Protein 5AZG (pdb70)

Structure (mmCIF, N/CA/C/O backbone):
data_5AZG
#
_entry.id   5AZG
#
_cell.length_a   63.684
_cell.length_b   80.116
_cell.length_c   111.500
_cell.angle_alpha   90.00
_cell.angle_beta   90.00
_cell.angle_gamma   90.00
#
_symmetry.space_group_name_H-M   'C 2 2 21'
#
loop_
_entity.id
_entity.type
_entity.pdbx_description
1 polymer 'Protein lgg-1'
2 polymer 'Serine/threonine-protein kinase unc-51'
3 non-polymer 'CADMIUM ION'
4 water water
#
loop_
_atom_site.group_PDB
_atom_site.id
_atom_site.type_symbol
_atom_site.label_atom_id
_atom_site.label_alt_id
_atom_site.label_comp_id
_atom_site.label_asym_id
_atom_site.label_entity_id
_atom_site.label_seq_id
_atom_site.pdbx_PDB_ins_code
_atom_site.Cartn_x
_atom_site.Cartn_y
_atom_site.Cartn_z
_atom_site.occupancy
_atom_site.B_iso_or_equiv
_atom_site.auth_seq_id
_atom_site.auth_comp_id
_atom_site.auth_asym_id
_atom_site.auth_atom_id
_atom_site.pdbx_PDB_model_num
ATOM 1 N N . GLY A 1 1 ? 12.944 5.114 4.499 1.00 30.60 -2 GLY A N 1
ATOM 2 C CA . GLY A 1 1 ? 12.078 6.223 4.947 1.00 30.50 -2 GLY A CA 1
ATOM 3 C C . GLY A 1 1 ? 11.047 6.702 3.943 1.00 31.10 -2 GLY A C 1
ATOM 4 O O . GLY A 1 1 ? 11.145 6.412 2.753 1.00 30.27 -2 GLY A O 1
ATOM 5 N N . PRO A 1 2 ? 10.040 7.440 4.429 1.00 32.11 -1 PRO A N 1
ATOM 6 C CA . PRO A 1 2 ? 9.009 7.962 3.552 1.00 32.39 -1 PRO A CA 1
ATOM 7 C C . PRO A 1 2 ? 9.532 9.092 2.673 1.00 32.76 -1 PRO A C 1
ATOM 8 O O . PRO A 1 2 ? 10.447 9.816 3.068 1.00 32.97 -1 PRO A O 1
ATOM 12 N N . HIS A 1 3 ? 8.951 9.238 1.489 1.00 33.80 0 HIS A N 1
ATOM 13 C CA . HIS A 1 3 ? 9.279 10.350 0.604 1.00 34.16 0 HIS A CA 1
ATOM 14 C C . HIS A 1 3 ? 8.490 11.568 1.059 1.00 35.27 0 HIS A C 1
ATOM 15 O O . HIS A 1 3 ? 7.251 11.545 1.078 1.00 36.00 0 HIS A O 1
ATOM 22 N N . MET A 1 4 ? 9.233 12.589 1.483 1.00 35.52 1 MET A N 1
ATOM 23 C CA . MET A 1 4 ? 8.674 13.721 2.215 1.00 36.89 1 MET A CA 1
ATOM 24 C C . MET A 1 4 ? 8.452 14.920 1.316 1.00 39.46 1 MET A C 1
ATOM 25 O O . MET A 1 4 ? 9.275 15.226 0.465 1.00 41.56 1 MET A O 1
ATOM 30 N N . LYS A 1 5 ? 7.336 15.595 1.534 1.00 40.93 2 LYS A N 1
ATOM 31 C CA . LYS A 1 5 ? 7.124 16.935 1.023 1.00 43.83 2 LYS A CA 1
ATOM 32 C C . LYS A 1 5 ? 7.288 17.800 2.242 1.00 41.75 2 LYS A C 1
ATOM 33 O O . LYS A 1 5 ? 6.401 17.846 3.092 1.00 44.19 2 LYS A O 1
ATOM 39 N N . TRP A 1 6 ? 8.449 18.426 2.366 1.00 39.60 3 TRP A N 1
ATOM 40 C CA . TRP A 1 6 ? 8.725 19.303 3.496 1.00 36.14 3 TRP A CA 1
ATOM 41 C C . TRP A 1 6 ? 8.102 20.666 3.239 1.00 36.95 3 TRP A C 1
ATOM 42 O O . TRP A 1 6 ? 8.604 21.440 2.428 1.00 35.67 3 TRP A O 1
ATOM 53 N N . ALA A 1 7 ? 6.990 20.952 3.916 1.00 36.51 4 ALA A N 1
ATOM 54 C CA . ALA A 1 7 ? 6.320 22.255 3.797 1.00 36.76 4 ALA A CA 1
ATOM 55 C C . ALA A 1 7 ? 7.240 23.440 4.074 1.00 36.30 4 ALA A C 1
ATOM 56 O O . ALA A 1 7 ? 7.108 24.486 3.450 1.00 36.79 4 ALA A O 1
ATOM 58 N N . TYR A 1 8 ? 8.167 23.275 5.022 1.00 34.78 5 TYR A N 1
ATOM 59 C CA . TYR A 1 8 ? 9.151 24.312 5.317 1.00 34.56 5 TYR A CA 1
ATOM 60 C C . TYR A 1 8 ? 10.037 24.665 4.114 1.00 34.24 5 TYR A C 1
ATOM 61 O O . TYR A 1 8 ? 10.339 25.836 3.895 1.00 34.50 5 TYR A O 1
ATOM 70 N N . LYS A 1 9 ? 10.433 23.647 3.352 1.00 33.05 6 LYS A N 1
ATOM 71 C CA . LYS A 1 9 ? 11.236 23.833 2.134 1.00 34.22 6 LYS A CA 1
ATOM 72 C C . LYS A 1 9 ? 10.415 24.275 0.911 1.00 35.30 6 LYS A C 1
ATOM 73 O O . LYS A 1 9 ? 10.952 24.918 0.012 1.00 35.49 6 LYS A O 1
ATOM 79 N N . GLU A 1 10 ? 9.132 23.918 0.874 1.00 36.18 7 GLU A N 1
ATOM 80 C CA . GLU A 1 10 ? 8.233 24.365 -0.206 1.00 38.64 7 GLU A CA 1
ATOM 81 C C . GLU A 1 10 ? 7.952 25.864 -0.084 1.00 40.06 7 GLU A C 1
ATOM 82 O O . GLU A 1 10 ? 7.901 26.596 -1.091 1.00 40.28 7 GLU A O 1
ATOM 88 N N . GLU A 1 11 ? 7.788 26.321 1.159 1.00 39.95 8 GLU A N 1
ATOM 89 C CA . GLU A 1 11 ? 7.452 27.725 1.445 1.00 42.27 8 GLU A CA 1
ATOM 90 C C . GLU A 1 11 ? 8.661 28.652 1.336 1.00 40.82 8 GLU A C 1
ATOM 91 O O . GLU A 1 11 ? 8.531 29.785 0.886 1.00 41.99 8 GLU A O 1
ATOM 97 N N . ASN A 1 12 ? 9.827 28.161 1.748 1.00 38.27 9 ASN A N 1
ATOM 98 C CA . ASN A 1 12 ? 11.030 28.975 1.903 1.00 37.73 9 ASN A CA 1
ATOM 99 C C . ASN A 1 12 ? 12.195 28.400 1.122 1.00 36.50 9 ASN A C 1
ATOM 100 O O . ASN A 1 12 ? 12.562 27.242 1.333 1.00 34.27 9 ASN A O 1
ATOM 105 N N . ASN A 1 13 ? 12.801 29.205 0.250 1.00 37.13 10 ASN A N 1
ATOM 106 C CA . ASN A 1 13 ? 13.950 28.712 -0.509 1.00 37.21 10 ASN A CA 1
ATOM 107 C C . ASN A 1 13 ? 15.207 28.534 0.372 1.00 35.26 10 ASN A C 1
ATOM 108 O O . ASN A 1 13 ? 15.217 28.902 1.563 1.00 34.77 10 ASN A O 1
ATOM 113 N N . PHE A 1 14 ? 16.259 27.958 -0.199 1.00 35.55 11 PHE A N 1
ATOM 114 C CA . PHE A 1 14 ? 17.477 27.680 0.563 1.00 35.42 11 PHE A CA 1
ATOM 115 C C . PHE A 1 14 ? 18.083 28.928 1.221 1.00 36.72 11 PHE A C 1
ATOM 116 O O . PHE A 1 14 ? 18.467 28.888 2.407 1.00 34.68 11 PHE A O 1
ATOM 124 N N . GLU A 1 15 ? 18.163 30.021 0.462 1.00 39.59 12 GLU A N 1
ATOM 125 C CA . GLU A 1 15 ? 18.749 31.270 0.988 1.00 42.53 12 GLU A CA 1
ATOM 126 C C . GLU A 1 15 ? 18.004 31.755 2.232 1.00 41.78 12 GLU A C 1
ATOM 127 O O . GLU A 1 15 ? 18.626 32.142 3.231 1.00 40.59 12 GLU A O 1
ATOM 133 N N . LYS A 1 16 ? 16.676 31.726 2.169 1.00 41.29 13 LYS A N 1
ATOM 134 C CA . LYS A 1 16 ? 15.856 32.121 3.307 1.00 41.12 13 LYS A CA 1
ATOM 135 C C . LYS A 1 16 ? 16.019 31.163 4.497 1.00 37.71 13 LYS A C 1
ATOM 136 O O . LYS A 1 16 ? 16.134 31.620 5.636 1.00 36.89 13 LYS A O 1
ATOM 142 N N . ARG A 1 17 ? 16.052 29.855 4.242 1.00 34.76 14 ARG A N 1
ATOM 143 C CA . ARG A 1 17 ? 16.214 28.871 5.311 1.00 33.39 14 ARG A CA 1
ATOM 144 C C . ARG A 1 17 ? 17.586 28.961 5.970 1.00 33.35 14 ARG A C 1
ATOM 145 O O . ARG A 1 17 ? 17.701 28.943 7.212 1.00 33.17 14 ARG A O 1
ATOM 153 N N . ARG A 1 18 ? 18.619 29.114 5.148 1.00 34.58 15 ARG A N 1
ATOM 154 C CA . ARG A 1 18 ? 19.981 29.279 5.649 1.00 36.01 15 ARG A CA 1
ATOM 155 C C . ARG A 1 18 ? 20.110 30.515 6.540 1.00 36.40 15 ARG A C 1
ATOM 156 O O . ARG A 1 18 ? 20.756 30.447 7.576 1.00 35.80 15 ARG A O 1
ATOM 164 N N . ALA A 1 19 ? 19.506 31.633 6.147 1.00 37.20 16 ALA A N 1
ATOM 165 C CA . ALA A 1 19 ? 19.542 32.847 6.987 1.00 38.90 16 ALA A CA 1
ATOM 166 C C . ALA A 1 19 ? 18.932 32.595 8.376 1.00 38.07 16 ALA A C 1
ATOM 167 O O . ALA A 1 19 ? 19.490 33.025 9.405 1.00 36.38 16 ALA A O 1
ATOM 169 N N . GLU A 1 20 ? 17.804 31.887 8.393 1.00 37.30 17 GLU A N 1
ATOM 170 C CA . GLU A 1 20 ? 17.099 31.563 9.631 1.00 38.19 17 GLU A CA 1
ATOM 171 C C . GLU A 1 20 ? 17.927 30.598 10.483 1.00 36.04 17 GLU A C 1
ATOM 172 O O . GLU A 1 20 ? 18.055 30.798 11.703 1.00 34.98 17 GLU A O 1
ATOM 178 N N . GLY A 1 21 ? 18.496 29.578 9.845 1.00 34.71 18 GLY A N 1
ATOM 179 C CA . GLY A 1 21 ? 19.366 28.618 10.523 1.00 34.60 18 GLY A CA 1
ATOM 180 C C . GLY A 1 21 ? 20.593 29.268 11.142 1.00 36.55 18 GLY A C 1
ATOM 181 O O . GLY A 1 21 ? 20.943 28.978 12.298 1.00 35.36 18 GLY A O 1
ATOM 182 N N . ASP A 1 22 ? 21.247 30.126 10.357 1.00 38.11 19 ASP A N 1
ATOM 183 C CA . ASP A 1 22 ? 22.373 30.941 10.823 1.00 41.19 19 ASP A CA 1
ATOM 184 C C . ASP A 1 22 ? 21.999 31.697 12.088 1.00 40.91 19 ASP A C 1
ATOM 185 O O . ASP A 1 22 ? 22.665 31.552 13.126 1.00 40.77 19 ASP A O 1
ATOM 190 N N . LYS A 1 23 ? 20.923 32.480 12.000 1.00 40.15 20 LYS A N 1
ATOM 191 C CA . LYS A 1 23 ? 20.443 33.261 13.146 1.00 41.38 20 LYS A CA 1
ATOM 192 C C . LYS A 1 23 ? 20.167 32.412 14.383 1.00 38.76 20 LYS A C 1
ATOM 193 O O . LYS A 1 23 ? 20.617 32.747 15.469 1.00 37.66 20 LYS A O 1
ATOM 199 N N . ILE A 1 24 ? 19.425 31.323 14.221 1.00 36.96 21 ILE A N 1
ATOM 200 C CA . ILE A 1 24 ? 18.991 30.548 15.390 1.00 36.74 21 ILE A CA 1
ATOM 201 C C . ILE A 1 24 ? 20.167 29.771 16.014 1.00 35.67 21 ILE A C 1
ATOM 202 O O . ILE A 1 24 ? 20.213 29.587 17.234 1.00 36.01 21 ILE A O 1
ATOM 207 N N . ARG A 1 25 ? 21.117 29.331 15.185 1.00 35.05 22 ARG A N 1
ATOM 208 C CA . ARG A 1 25 ? 22.319 28.639 15.683 1.00 34.90 22 ARG A CA 1
ATOM 209 C C . ARG A 1 25 ? 23.238 29.575 16.472 1.00 38.05 22 ARG A C 1
ATOM 210 O O . ARG A 1 25 ? 23.856 29.158 17.465 1.00 39.17 22 ARG A O 1
ATOM 218 N N . ARG A 1 26 ? 23.319 30.842 16.060 1.00 40.82 23 ARG A N 1
ATOM 219 C CA . ARG A 1 26 ? 24.053 31.829 16.849 1.00 43.22 23 ARG A CA 1
ATOM 220 C C . ARG A 1 26 ? 23.315 32.246 18.128 1.00 43.18 23 ARG A C 1
ATOM 221 O O . ARG A 1 26 ? 23.957 32.468 19.157 1.00 42.50 23 ARG A O 1
ATOM 229 N N . LYS A 1 27 ? 21.990 32.361 18.070 1.00 41.82 24 LYS A N 1
ATOM 230 C CA . LYS A 1 27 ? 21.212 32.759 19.248 1.00 43.13 24 LYS A CA 1
ATOM 231 C C . LYS A 1 27 ? 21.135 31.669 20.321 1.00 41.00 24 LYS A C 1
ATOM 232 O O . LYS A 1 27 ? 21.162 31.985 21.510 1.00 41.15 24 LYS A O 1
ATOM 238 N N . TYR A 1 28 ? 21.042 30.406 19.911 1.00 37.81 25 TYR A N 1
ATOM 239 C CA . TYR A 1 28 ? 20.837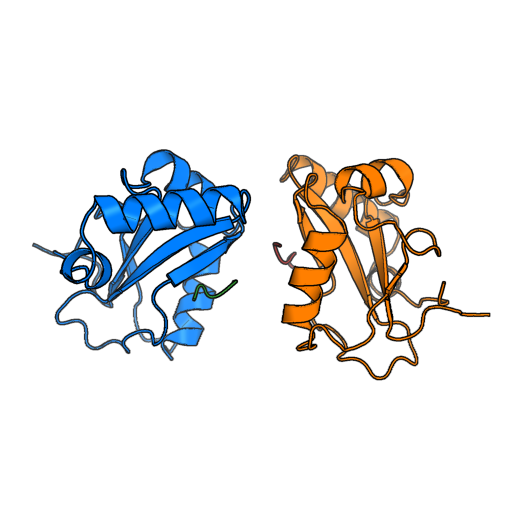 29.270 20.844 1.00 37.44 25 TYR A CA 1
ATOM 240 C C . TYR A 1 28 ? 21.799 28.130 20.543 1.00 35.75 25 TYR A C 1
ATOM 241 O O . TYR A 1 28 ? 21.382 27.061 20.069 1.00 34.03 25 TYR A O 1
ATOM 250 N N . PRO A 1 29 ? 23.101 28.347 20.813 1.00 35.67 26 PRO A N 1
ATOM 251 C CA . PRO A 1 29 ? 24.111 27.412 20.312 1.00 35.55 26 PRO A CA 1
ATOM 252 C C . PRO A 1 29 ? 24.060 25.996 20.884 1.00 34.88 26 PRO A C 1
ATOM 253 O O . PRO A 1 29 ? 24.502 25.066 20.206 1.00 34.38 26 PRO A O 1
ATOM 257 N N . ASP A 1 30 ? 23.516 25.809 22.095 1.00 34.31 27 ASP A N 1
ATOM 258 C CA . ASP A 1 30 ? 23.402 24.452 22.657 1.00 34.00 27 ASP A CA 1
ATOM 259 C C . ASP A 1 30 ? 22.057 23.758 22.432 1.00 33.52 27 ASP A C 1
ATOM 260 O O . ASP A 1 30 ? 21.825 22.651 22.943 1.00 34.94 27 ASP A O 1
ATOM 265 N N . ARG A 1 31 ? 21.200 24.361 21.612 1.00 32.32 28 ARG A N 1
ATOM 266 C CA . ARG A 1 31 ? 19.960 23.748 21.234 1.00 31.39 28 ARG A CA 1
ATOM 267 C C . ARG A 1 31 ? 20.011 23.368 19.755 1.00 30.43 28 ARG A C 1
ATOM 268 O O . ARG A 1 31 ? 20.632 24.050 18.954 1.00 30.54 28 ARG A O 1
ATOM 276 N N . ILE A 1 32 ? 19.391 22.251 19.435 1.00 29.11 29 ILE A N 1
ATOM 277 C CA . ILE A 1 32 ? 19.360 21.759 18.078 1.00 28.52 29 ILE A CA 1
ATOM 278 C C . ILE A 1 32 ? 18.069 22.275 17.437 1.00 28.11 29 ILE A C 1
ATOM 279 O O . ILE A 1 32 ? 16.999 22.044 17.973 1.00 27.95 29 ILE A O 1
ATOM 284 N N . PRO A 1 33 ? 18.169 22.967 16.293 1.00 28.74 30 PRO A N 1
ATOM 285 C CA . PRO A 1 33 ? 16.960 23.395 15.592 1.00 29.27 30 PRO A CA 1
ATOM 286 C C . PRO A 1 33 ? 16.443 22.273 14.708 1.00 28.26 30 PRO A C 1
ATOM 287 O O . PRO A 1 33 ? 17.166 21.785 13.865 1.00 28.13 30 PRO A O 1
ATOM 291 N N . VAL A 1 34 ? 15.225 21.832 14.952 1.00 28.60 31 VAL A N 1
ATOM 292 C CA . VAL A 1 34 ? 14.689 20.653 14.284 1.00 29.16 31 VAL A CA 1
ATOM 293 C C . VAL A 1 34 ? 13.385 21.029 13.604 1.00 29.55 31 VAL A C 1
ATOM 294 O O . VAL A 1 34 ? 12.564 21.757 14.176 1.00 29.79 31 VAL A O 1
ATOM 298 N N . ILE A 1 35 ? 13.220 20.547 12.375 1.00 28.68 32 ILE A N 1
ATOM 299 C CA . ILE A 1 35 ? 11.967 20.686 11.628 1.00 29.19 32 ILE A CA 1
ATOM 300 C C . ILE A 1 35 ? 11.358 19.299 11.647 1.00 28.82 32 ILE A C 1
ATOM 301 O O . ILE A 1 35 ? 11.994 18.352 11.191 1.00 28.48 32 ILE A O 1
ATOM 306 N N . VAL A 1 36 ? 10.162 19.181 12.209 1.00 29.38 33 VAL A N 1
ATOM 307 C CA . VAL A 1 36 ? 9.464 17.911 12.341 1.00 29.88 33 VAL A CA 1
ATOM 308 C C . VAL A 1 36 ? 8.215 17.947 11.464 1.00 31.26 33 VAL A C 1
ATOM 309 O O . VAL A 1 36 ? 7.422 18.893 11.551 1.00 32.98 33 VAL A O 1
ATOM 313 N N . GLU A 1 37 ? 8.041 16.940 10.602 1.00 30.76 34 GLU A N 1
ATOM 314 C CA . GLU A 1 37 ? 6.859 16.867 9.736 1.00 31.12 34 GLU A CA 1
ATOM 315 C C . GLU A 1 37 ? 6.384 15.432 9.583 1.00 30.18 34 GLU A C 1
ATOM 316 O O . GLU A 1 37 ? 7.184 14.483 9.673 1.00 28.52 34 GLU A O 1
ATOM 322 N N . LYS A 1 38 ? 5.087 15.290 9.350 1.00 30.90 35 LYS A N 1
ATOM 323 C CA . LYS A 1 38 ? 4.446 13.985 9.223 1.00 31.78 35 LYS A CA 1
ATOM 324 C C . LYS A 1 38 ? 4.607 13.454 7.803 1.00 32.30 35 LYS A C 1
ATOM 325 O O . LYS A 1 38 ? 4.489 14.209 6.831 1.00 32.61 35 LYS A O 1
ATOM 331 N N . ALA A 1 39 ? 4.843 12.155 7.695 1.00 32.85 36 ALA A N 1
ATOM 332 C CA . ALA A 1 39 ? 4.852 11.475 6.405 1.00 34.91 36 ALA A CA 1
ATOM 333 C C . ALA A 1 39 ? 3.498 11.644 5.678 1.00 37.76 36 ALA A C 1
ATOM 334 O O . ALA A 1 39 ? 2.437 11.567 6.303 1.00 37.41 36 ALA A O 1
ATOM 336 N N . PRO A 1 40 ? 3.530 11.929 4.359 1.00 40.04 37 PRO A N 1
ATOM 337 C CA . PRO A 1 40 ? 2.283 11.948 3.595 1.00 43.51 37 PRO A CA 1
ATOM 338 C C . PRO A 1 40 ? 1.557 10.598 3.706 1.00 44.75 37 PRO A C 1
ATOM 339 O O . PRO A 1 40 ? 2.209 9.554 3.808 1.00 47.21 37 PRO A O 1
ATOM 343 N N . LYS A 1 41 ? 0.235 10.659 3.767 1.00 46.59 38 LYS A N 1
ATOM 344 C CA . LYS A 1 41 ? -0.666 9.500 3.900 1.00 47.88 38 LYS A CA 1
ATOM 345 C C . LYS A 1 41 ? -0.761 8.915 5.314 1.00 46.01 38 LYS A C 1
ATOM 346 O O . LYS A 1 41 ? -1.666 8.124 5.562 1.00 45.56 38 LYS A O 1
ATOM 352 N N . SER A 1 42 ? 0.136 9.285 6.236 1.00 42.20 39 SER A N 1
ATOM 353 C CA . SER A 1 42 ? -0.015 8.836 7.618 1.00 41.62 39 SER A CA 1
ATOM 354 C C . SER A 1 42 ? -1.253 9.506 8.229 1.00 43.00 39 SER A C 1
ATOM 355 O O . SER A 1 42 ? -1.446 10.714 8.080 1.00 42.17 39 SER A O 1
ATOM 358 N N . LYS A 1 43 ? -2.070 8.710 8.913 1.00 44.39 40 LYS A N 1
ATOM 359 C CA . LYS A 1 43 ? -3.294 9.205 9.553 1.00 47.20 40 LYS A CA 1
ATOM 360 C C . LYS A 1 43 ? -3.072 9.651 10.997 1.00 45.89 40 LYS A C 1
ATOM 361 O O . LYS A 1 43 ? -4.028 9.913 11.713 1.00 46.97 40 LYS A O 1
ATOM 367 N N . LEU A 1 44 ? -1.815 9.759 11.419 1.00 43.90 41 LEU A N 1
ATOM 368 C CA . LEU A 1 44 ? -1.488 10.374 12.704 1.00 43.49 41 LEU A CA 1
ATOM 369 C C . LEU A 1 44 ? -1.827 11.864 12.698 1.00 43.71 41 LEU A C 1
ATOM 370 O O . LEU A 1 44 ? -1.886 12.480 11.638 1.00 43.19 41 LEU A O 1
ATOM 375 N N . HIS A 1 45 ? -2.065 12.416 13.889 1.00 45.28 42 HIS A N 1
ATOM 376 C CA . HIS A 1 45 ? -2.262 13.865 14.071 1.00 47.02 42 HIS A CA 1
ATOM 377 C C . HIS A 1 45 ? -1.083 14.613 13.459 1.00 45.04 42 HIS A C 1
ATOM 378 O O . HIS A 1 45 ? 0.072 14.209 13.615 1.00 42.00 42 HIS A O 1
ATOM 385 N N . ASP A 1 46 ? -1.397 15.688 12.746 1.00 46.08 43 ASP A N 1
ATOM 386 C CA . ASP A 1 46 ? -0.396 16.622 12.252 1.00 46.11 43 ASP A CA 1
ATOM 387 C C . ASP A 1 46 ? 0.021 17.481 13.444 1.00 45.56 43 ASP A C 1
ATOM 388 O O . ASP A 1 46 ? -0.833 18.049 14.113 1.00 47.12 43 ASP A O 1
ATOM 393 N N . LEU A 1 47 ? 1.318 17.569 13.722 1.00 43.67 44 LEU A N 1
ATOM 394 C CA . LEU A 1 47 ? 1.809 18.460 14.776 1.00 44.49 44 LEU A CA 1
ATOM 395 C C . LEU A 1 47 ? 1.395 19.897 14.485 1.00 45.36 44 LEU A C 1
ATOM 396 O O . LEU A 1 47 ? 1.495 20.358 13.343 1.00 44.97 44 LEU A O 1
ATOM 401 N N . ASP A 1 48 ? 0.948 20.603 15.517 1.00 45.93 45 ASP A N 1
ATOM 402 C CA . ASP A 1 48 ? 0.602 22.007 15.363 1.00 47.20 45 ASP A CA 1
ATOM 403 C C . ASP A 1 48 ? 1.836 22.880 15.086 1.00 46.31 45 ASP A C 1
ATOM 404 O O . ASP A 1 48 ? 1.768 23.811 14.293 1.00 47.18 45 ASP A O 1
ATOM 409 N N . LYS A 1 49 ? 2.948 22.568 15.751 1.00 45.40 46 LYS A N 1
ATOM 410 C CA . LYS A 1 49 ? 4.216 23.273 15.566 1.00 45.86 46 LYS A CA 1
ATOM 411 C C . LYS A 1 49 ? 5.261 22.339 14.957 1.00 42.82 46 LYS A C 1
ATOM 412 O O . LYS A 1 49 ? 5.415 21.212 15.415 1.00 43.01 46 LYS A O 1
ATOM 418 N N . LYS A 1 50 ? 5.964 22.810 13.931 1.00 42.83 47 LYS A N 1
ATOM 419 C CA . LYS A 1 50 ? 7.016 22.018 13.267 1.00 42.13 47 LYS A CA 1
ATOM 420 C C . LYS A 1 50 ? 8.448 22.402 13.643 1.00 38.63 47 LYS A C 1
ATOM 421 O O . LYS A 1 50 ? 9.376 21.645 13.348 1.00 35.26 47 LYS A O 1
ATOM 427 N N . LYS A 1 51 ? 8.628 23.562 14.277 1.00 37.71 48 LYS A N 1
ATOM 428 C CA . LYS A 1 51 ? 9.965 24.114 14.546 1.00 36.09 48 LYS A CA 1
ATOM 429 C C . LYS A 1 51 ? 10.244 23.944 16.035 1.00 34.35 48 LYS A C 1
ATOM 430 O O . LYS A 1 51 ? 9.510 24.491 16.850 1.00 33.90 48 LYS A O 1
ATOM 436 N N . TYR A 1 52 ? 11.308 23.225 16.387 1.00 31.95 49 TYR A N 1
ATOM 437 C CA . TYR A 1 52 ? 11.660 22.996 17.806 1.00 31.48 49 TYR A CA 1
ATOM 438 C C . TYR A 1 52 ? 13.131 23.278 18.068 1.00 30.49 49 TYR A C 1
ATOM 439 O O . TYR A 1 52 ? 13.985 23.105 17.180 1.00 30.00 49 TYR A O 1
ATOM 448 N N . LEU A 1 53 ? 13.425 23.718 19.290 1.00 29.62 50 LEU A N 1
ATOM 449 C CA . LEU A 1 53 ? 14.798 23.901 19.731 1.00 29.63 50 LEU A CA 1
ATOM 450 C C . LEU A 1 53 ? 15.003 22.932 20.869 1.00 28.93 50 LEU A C 1
ATOM 451 O O . LEU A 1 53 ? 14.428 23.108 21.935 1.00 29.21 50 LEU A O 1
ATOM 456 N N . VAL A 1 54 ? 15.822 21.917 20.639 1.00 28.09 51 VAL A N 1
ATOM 457 C CA . VAL A 1 54 ? 15.878 20.757 21.533 1.00 29.44 51 VAL A CA 1
ATOM 458 C C . VAL A 1 54 ? 17.257 20.697 22.205 1.00 28.66 51 VAL A C 1
ATOM 459 O O . VAL A 1 54 ? 18.253 20.919 21.524 1.00 28.51 51 VAL A O 1
ATOM 463 N N . PRO A 1 55 ? 17.327 20.392 23.517 1.00 28.84 52 PRO A N 1
ATOM 464 C CA . PRO A 1 55 ? 18.661 20.277 24.134 1.00 29.45 52 PRO A CA 1
ATOM 465 C C . PRO A 1 55 ? 19.542 19.244 23.423 1.00 28.59 52 PRO A C 1
ATOM 466 O O . PRO A 1 55 ? 19.041 18.181 23.015 1.00 28.30 52 PRO A O 1
ATOM 470 N N . SER A 1 56 ? 20.831 19.556 23.253 1.00 28.64 53 SER A N 1
ATOM 471 C CA . SER A 1 56 ? 21.735 18.714 22.448 1.00 28.49 53 SER A CA 1
ATOM 472 C C . SER A 1 56 ? 21.889 17.270 22.975 1.00 29.17 53 SER A C 1
ATOM 473 O O . SER A 1 56 ? 22.132 16.353 22.188 1.00 29.16 53 SER A O 1
ATOM 476 N N . ASP A 1 57 ? 21.748 17.070 24.284 1.00 30.15 54 ASP A N 1
ATOM 477 C CA . ASP A 1 57 ? 21.947 15.752 24.897 1.00 31.27 54 ASP A CA 1
ATOM 478 C C . ASP A 1 57 ? 20.666 14.952 25.158 1.00 30.89 54 ASP A C 1
ATOM 479 O O . ASP A 1 57 ? 20.714 13.852 25.723 1.00 30.73 54 ASP A O 1
ATOM 484 N N . LEU A 1 58 ? 19.534 15.498 24.749 1.00 31.09 55 LEU A N 1
ATOM 485 C CA . LEU A 1 58 ? 18.271 14.764 24.772 1.00 31.18 55 LEU A CA 1
ATOM 486 C C . LEU A 1 58 ? 18.394 13.599 23.787 1.00 31.12 55 LEU A C 1
ATOM 487 O O . LEU A 1 58 ? 18.877 13.792 22.672 1.00 30.68 55 LEU A O 1
ATOM 492 N N . THR A 1 59 ? 17.986 12.409 24.203 1.00 32.07 56 THR A N 1
ATOM 493 C CA . THR A 1 59 ? 18.087 11.236 23.332 1.00 32.25 56 THR A CA 1
ATOM 494 C C . THR A 1 59 ? 16.898 11.192 22.396 1.00 32.07 56 THR A C 1
ATOM 495 O O . THR A 1 59 ? 15.855 11.804 22.648 1.00 29.79 56 THR A O 1
ATOM 499 N N . VAL A 1 60 ? 17.062 10.427 21.322 1.00 31.27 57 VAL A N 1
ATOM 500 C CA . VAL A 1 60 ? 15.952 10.101 20.422 1.00 31.66 57 VAL A CA 1
ATOM 501 C C . VAL A 1 60 ? 14.776 9.513 21.186 1.00 32.08 57 VAL A C 1
ATOM 502 O O . VAL A 1 60 ? 13.619 9.916 20.977 1.00 33.29 57 VAL A O 1
ATOM 506 N N . GLY A 1 61 ? 15.078 8.560 22.064 1.00 33.32 58 GLY A N 1
ATOM 507 C CA . GLY A 1 61 ? 14.073 7.921 22.911 1.00 34.60 58 GLY A CA 1
ATOM 508 C C . GLY A 1 61 ? 13.267 8.936 23.708 1.00 35.38 58 GLY A C 1
ATOM 509 O O . GLY A 1 61 ? 12.046 8.833 23.791 1.00 35.77 58 GLY A O 1
ATOM 510 N N . GLN A 1 62 ? 13.949 9.923 24.286 1.00 34.47 59 GLN A N 1
ATOM 511 C CA . GLN A 1 62 ? 13.273 10.953 25.090 1.00 35.40 59 GLN A CA 1
ATOM 512 C C . GLN A 1 62 ? 12.445 11.891 24.209 1.00 34.56 59 GLN A C 1
ATOM 513 O O . GLN A 1 62 ? 11.350 12.314 24.586 1.00 34.68 59 GLN A O 1
ATOM 519 N N . PHE A 1 63 ? 12.980 12.204 23.038 1.00 33.28 60 PHE A N 1
ATOM 520 C CA . PHE A 1 63 ? 12.256 12.963 22.020 1.00 33.75 60 PHE A CA 1
ATOM 521 C C . PHE A 1 63 ? 10.983 12.246 21.547 1.00 35.00 60 PHE A C 1
ATOM 522 O O . PHE A 1 63 ? 9.932 12.895 21.420 1.00 34.09 60 PHE A O 1
ATOM 530 N N . TYR A 1 64 ? 11.062 10.926 21.318 1.00 36.30 61 TYR A N 1
ATOM 531 C CA . TYR A 1 64 ? 9.864 10.087 21.019 1.00 38.27 61 TYR A CA 1
ATOM 532 C C . TYR A 1 64 ? 8.780 10.339 22.043 1.00 39.90 61 TYR A C 1
ATOM 533 O O . TYR A 1 64 ? 7.611 10.523 21.689 1.00 40.48 61 TYR A O 1
ATOM 542 N N . PHE A 1 65 ? 9.161 10.328 23.316 1.00 40.70 62 PHE A N 1
ATOM 543 C CA . PHE A 1 65 ? 8.180 10.471 24.392 1.00 43.50 62 PHE A CA 1
ATOM 544 C C . PHE A 1 65 ? 7.530 11.856 24.411 1.00 42.74 62 PHE A C 1
ATOM 545 O O . PHE A 1 65 ? 6.340 11.967 24.687 1.00 43.33 62 PHE A O 1
ATOM 553 N N . LEU A 1 66 ? 8.292 12.900 24.092 1.00 40.59 63 LEU A N 1
ATOM 554 C CA . LEU A 1 66 ? 7.738 14.262 24.049 1.00 40.80 63 LEU A CA 1
ATOM 555 C C . LEU A 1 66 ? 6.795 14.455 22.853 1.00 40.71 63 LEU A C 1
ATOM 556 O O . LEU A 1 66 ? 5.703 15.008 23.008 1.00 40.98 63 LEU A O 1
ATOM 561 N N . ILE A 1 67 ? 7.202 13.970 21.679 1.00 38.64 64 ILE A N 1
ATOM 562 C CA . ILE A 1 67 ? 6.374 14.068 20.469 1.00 39.51 64 ILE A CA 1
ATOM 563 C C . ILE A 1 67 ? 5.099 13.223 20.590 1.00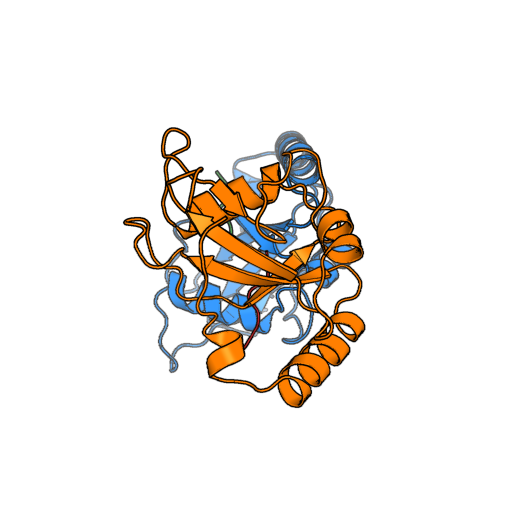 41.14 64 ILE A C 1
ATOM 564 O O . ILE A 1 67 ? 4.018 13.663 20.180 1.00 40.21 64 ILE A O 1
ATOM 569 N N . ARG A 1 68 ? 5.226 12.030 21.169 1.00 42.15 65 ARG A N 1
ATOM 570 C CA . ARG A 1 68 ? 4.077 11.161 21.422 1.00 46.49 65 ARG A CA 1
ATOM 571 C C . ARG A 1 68 ? 2.955 11.900 22.171 1.00 48.60 65 ARG A C 1
ATOM 572 O O . ARG A 1 68 ? 1.794 11.804 21.784 1.00 48.92 65 ARG A O 1
ATOM 580 N N . LYS A 1 69 ? 3.318 12.643 23.220 1.00 49.80 66 LYS A N 1
ATOM 581 C CA . LYS A 1 69 ? 2.363 13.496 23.960 1.00 52.59 66 LYS A CA 1
ATOM 582 C C . LYS A 1 69 ? 1.694 14.561 23.083 1.00 51.51 66 LYS A C 1
ATOM 583 O O . LYS A 1 69 ? 0.494 14.786 23.193 1.00 52.23 66 LYS A O 1
ATOM 589 N N . ARG A 1 70 ? 2.484 15.220 22.240 1.00 48.53 67 ARG A N 1
ATOM 590 C CA . ARG A 1 70 ? 1.992 16.295 21.370 1.00 49.18 67 ARG A CA 1
ATOM 591 C C . ARG A 1 70 ? 1.090 15.844 20.227 1.00 49.27 67 ARG A C 1
ATOM 592 O O . ARG A 1 70 ? 0.245 16.624 19.785 1.00 51.11 67 ARG A O 1
ATOM 600 N N . ILE A 1 71 ? 1.252 14.612 19.748 1.00 47.99 68 ILE A N 1
ATOM 601 C CA . ILE A 1 71 ? 0.358 14.093 18.702 1.00 49.75 68 ILE A CA 1
ATOM 602 C C . ILE A 1 71 ? -0.754 13.180 19.236 1.00 52.53 68 ILE A C 1
ATOM 603 O O . ILE A 1 71 ? -1.429 12.502 18.454 1.00 52.07 68 ILE A O 1
ATOM 608 N N . GLN A 1 72 ? -0.938 13.172 20.559 1.00 55.36 69 GLN A N 1
ATOM 609 C CA . GLN A 1 72 ? -2.089 12.548 21.206 1.00 59.61 69 GLN A CA 1
ATOM 610 C C . GLN A 1 72 ? -2.158 11.035 20.969 1.00 60.35 69 GLN A C 1
ATOM 611 O O . GLN A 1 72 ? -3.233 10.490 20.733 1.00 61.17 69 GLN A O 1
ATOM 617 N N . LEU A 1 73 ? -1.013 10.356 21.040 1.00 60.27 70 LEU A N 1
ATOM 618 C CA . LEU A 1 73 ? -0.966 8.914 20.769 1.00 61.91 70 LEU A CA 1
ATOM 619 C C . LEU A 1 73 ? -1.097 8.057 22.017 1.00 65.01 70 LEU A C 1
ATOM 620 O O . LEU A 1 73 ? -0.624 8.429 23.086 1.00 66.87 70 LEU A O 1
ATOM 625 N N . ARG A 1 74 ? -1.714 6.890 21.845 1.00 68.90 71 ARG A N 1
ATOM 626 C CA . ARG A 1 74 ? -1.800 5.874 22.894 1.00 72.47 71 ARG A CA 1
ATOM 627 C C . ARG A 1 74 ? -0.514 5.038 22.928 1.00 72.78 71 ARG A C 1
ATOM 628 O O . ARG A 1 74 ? 0.357 5.199 22.065 1.00 71.30 71 ARG A O 1
ATOM 636 N N . PRO A 1 75 ? -0.373 4.160 23.942 1.00 75.19 72 PRO A N 1
ATOM 637 C CA . PRO A 1 75 ? 0.639 3.089 23.889 1.00 74.75 72 PRO A CA 1
ATOM 638 C C . PRO A 1 75 ? 0.426 2.089 22.739 1.00 74.23 72 PRO A C 1
ATOM 639 O O . PRO A 1 75 ? 1.398 1.518 22.235 1.00 74.63 72 PRO A O 1
ATOM 643 N N . GLU A 1 76 ? -0.831 1.896 22.336 1.00 73.86 73 GLU A N 1
ATOM 644 C CA . GLU A 1 76 ? -1.190 0.963 21.263 1.00 73.01 73 GLU A CA 1
ATOM 645 C C . GLU A 1 76 ? -0.773 1.440 19.860 1.00 68.57 73 GLU A C 1
ATOM 646 O O . GLU A 1 76 ? -0.416 0.618 19.014 1.00 67.41 73 GLU A O 1
ATOM 652 N N . ASP A 1 77 ? -0.820 2.752 19.617 1.00 65.30 74 ASP A N 1
ATOM 653 C CA . ASP A 1 77 ? -0.449 3.328 18.312 1.00 60.36 74 ASP A CA 1
ATOM 654 C C . ASP A 1 77 ? 1.065 3.411 18.115 1.00 54.88 74 ASP A C 1
ATOM 655 O O . ASP A 1 77 ? 1.802 3.754 19.042 1.00 53.56 74 ASP A O 1
ATOM 660 N N . ALA A 1 78 ? 1.507 3.142 16.885 1.00 49.58 75 ALA A N 1
ATOM 661 C CA . ALA A 1 78 ? 2.924 3.095 16.541 1.00 44.74 75 ALA A CA 1
ATOM 662 C C . ALA A 1 78 ? 3.420 4.471 16.129 1.00 40.52 75 ALA A C 1
ATOM 663 O O . ALA A 1 78 ? 2.693 5.224 15.488 1.00 39.28 75 ALA A O 1
ATOM 665 N N . LEU A 1 79 ? 4.661 4.782 16.488 1.00 37.47 76 LEU A N 1
ATOM 666 C CA . LEU A 1 79 ? 5.318 6.010 16.057 1.00 35.02 76 LEU A CA 1
ATOM 667 C C . LEU A 1 79 ? 6.775 5.707 15.723 1.00 33.20 76 LEU A C 1
ATOM 668 O O . LEU A 1 79 ? 7.476 5.077 16.524 1.00 33.68 76 LEU A O 1
ATOM 673 N N . PHE A 1 80 ? 7.205 6.145 14.541 1.00 30.42 77 PHE A N 1
ATOM 674 C CA . PHE A 1 80 ? 8.565 5.959 14.072 1.00 28.78 77 PHE A CA 1
ATOM 675 C C . PHE A 1 80 ? 9.119 7.284 13.562 1.00 27.70 77 PHE A C 1
ATOM 676 O O . PHE A 1 80 ? 8.390 8.036 12.882 1.00 27.66 77 PHE A O 1
ATOM 684 N N . PHE A 1 81 ? 10.395 7.548 13.855 1.00 27.27 78 PHE A N 1
ATOM 685 C CA . PHE A 1 81 ? 11.112 8.714 13.319 1.00 27.07 78 PHE A CA 1
ATOM 686 C C . PHE A 1 81 ? 12.075 8.318 12.201 1.00 27.14 78 PHE A C 1
ATOM 687 O O . PHE A 1 81 ? 12.654 7.240 12.228 1.00 27.29 78 PHE A O 1
ATOM 695 N N . PHE A 1 82 ? 12.263 9.217 11.238 1.00 26.28 79 PHE A N 1
ATOM 696 C CA . PHE A 1 82 ? 13.256 9.048 10.203 1.00 26.41 79 PHE A CA 1
ATOM 697 C C . PHE A 1 82 ? 14.134 10.274 10.106 1.00 26.20 79 PHE A C 1
ATOM 698 O O . PHE A 1 82 ? 13.623 11.391 9.958 1.00 26.71 79 PHE A O 1
ATOM 706 N N . VAL A 1 83 ? 15.444 10.049 10.212 1.00 26.09 80 VAL A N 1
ATOM 707 C CA . VAL A 1 83 ? 16.481 11.074 10.069 1.00 27.30 80 VAL A CA 1
ATOM 708 C C . VAL A 1 83 ? 17.428 10.602 8.982 1.00 27.42 80 VAL A C 1
ATOM 709 O O . VAL A 1 83 ? 17.871 9.456 9.038 1.00 27.80 80 VAL A O 1
ATOM 713 N N . ASN A 1 84 ? 17.745 11.457 8.009 1.00 28.39 81 ASN A N 1
ATOM 714 C CA . ASN A 1 84 ? 18.490 11.025 6.795 1.00 29.67 81 ASN A CA 1
ATOM 715 C C . ASN A 1 84 ? 17.833 9.773 6.168 1.00 29.52 81 ASN A C 1
ATOM 716 O O . ASN A 1 84 ? 18.519 8.870 5.668 1.00 30.06 81 ASN A O 1
ATOM 721 N N . ASN A 1 85 ? 16.498 9.752 6.205 1.00 28.48 82 ASN A N 1
ATOM 722 C CA . ASN A 1 85 ? 15.665 8.680 5.632 1.00 29.28 82 ASN A CA 1
ATOM 723 C C . ASN A 1 85 ? 15.827 7.292 6.261 1.00 28.33 82 ASN A C 1
ATOM 724 O O . ASN A 1 85 ? 15.436 6.280 5.666 1.00 29.45 82 ASN A O 1
ATOM 729 N N . VAL A 1 86 ? 16.360 7.239 7.481 1.00 27.70 83 VAL A N 1
ATOM 730 C CA . VAL A 1 86 ? 16.531 5.980 8.213 1.00 27.49 83 VAL A CA 1
ATOM 731 C C . VAL A 1 86 ? 16.082 6.157 9.659 1.00 26.86 83 VAL A C 1
ATOM 732 O O . VAL A 1 86 ? 15.996 7.273 10.154 1.00 25.64 83 VAL A O 1
ATOM 736 N N . ILE A 1 87 ? 15.789 5.047 10.328 1.00 27.90 84 ILE A N 1
ATOM 737 C CA . ILE A 1 87 ? 15.329 5.093 11.703 1.00 27.37 84 ILE A CA 1
ATOM 738 C C . ILE A 1 87 ? 16.551 5.241 12.626 1.00 28.21 84 ILE A C 1
ATOM 739 O O . ILE A 1 87 ? 17.436 4.408 12.591 1.00 29.35 84 ILE A O 1
ATOM 744 N N . PRO A 1 88 ? 16.602 6.312 13.443 1.00 28.74 85 PRO A N 1
ATOM 745 C CA . PRO A 1 88 ? 17.714 6.485 14.381 1.00 29.48 85 PRO A CA 1
ATOM 746 C C . PRO A 1 88 ? 17.653 5.541 15.574 1.00 31.80 85 PRO A C 1
ATOM 747 O O . PRO A 1 88 ? 16.587 5.061 15.941 1.00 32.19 85 PRO A O 1
ATOM 751 N N . GLN A 1 89 ? 18.806 5.306 16.183 1.00 34.18 86 GLN A N 1
ATOM 752 C CA . GLN A 1 89 ? 18.924 4.441 17.359 1.00 37.09 86 GLN A CA 1
ATOM 753 C C . GLN A 1 89 ? 18.408 5.227 18.589 1.00 36.62 86 GLN A C 1
ATOM 754 O O . GLN A 1 89 ? 18.641 6.419 18.691 1.00 35.27 86 GLN A O 1
ATOM 760 N N . THR A 1 90 ? 17.706 4.574 19.511 1.00 37.55 87 THR A N 1
ATOM 761 C CA . THR A 1 90 ? 17.028 5.298 20.614 1.00 38.70 87 THR A CA 1
ATOM 762 C C . THR A 1 90 ? 17.977 6.045 21.564 1.00 37.77 87 THR A C 1
ATOM 763 O O . THR A 1 90 ? 17.591 7.053 22.151 1.00 34.99 87 THR A O 1
ATOM 767 N N . MET A 1 91 ? 19.199 5.549 21.712 1.00 37.84 88 MET A N 1
ATOM 768 C CA . MET A 1 91 ? 20.169 6.167 22.618 1.00 40.31 88 MET A CA 1
ATOM 769 C C . MET A 1 91 ? 20.944 7.303 22.004 1.00 36.75 88 MET A C 1
ATOM 770 O O . MET A 1 91 ? 21.599 8.024 22.740 1.00 35.80 88 MET A O 1
ATOM 775 N N . THR A 1 92 ? 20.857 7.483 20.685 1.00 34.23 89 THR A N 1
ATOM 776 C CA . THR A 1 92 ? 21.561 8.554 20.000 1.00 33.22 89 THR A CA 1
ATOM 777 C C . THR A 1 92 ? 21.009 9.900 20.464 1.00 32.00 89 THR A C 1
ATOM 778 O O . THR A 1 92 ? 19.803 10.051 20.622 1.00 32.29 89 THR A O 1
ATOM 782 N N . THR A 1 93 ? 21.891 10.869 20.687 1.00 32.12 90 THR A N 1
ATOM 783 C CA . THR A 1 93 ? 21.451 12.210 21.087 1.00 31.55 90 THR A CA 1
ATOM 784 C C . THR A 1 93 ? 21.088 13.065 19.883 1.00 30.43 90 THR A C 1
ATOM 785 O O . THR A 1 93 ? 21.581 12.850 18.779 1.00 28.83 90 THR A O 1
ATOM 789 N N . MET A 1 94 ? 20.265 14.080 20.130 1.00 29.96 91 MET A N 1
ATOM 790 C CA . MET A 1 94 ? 19.881 15.029 19.120 1.00 30.66 91 MET A CA 1
ATOM 791 C C . MET A 1 94 ? 21.102 15.775 18.592 1.00 29.44 91 MET A C 1
ATOM 792 O O . MET A 1 94 ? 21.148 16.115 17.403 1.00 27.87 91 MET A O 1
ATOM 797 N N . GLY A 1 95 ? 22.066 16.041 19.475 1.00 28.10 92 GLY A N 1
ATOM 798 C CA . GLY A 1 95 ? 23.352 16.645 19.095 1.00 29.41 92 GLY A CA 1
ATOM 799 C C . GLY A 1 95 ? 24.159 15.801 18.117 1.00 28.77 92 GLY A C 1
ATOM 800 O O . GLY A 1 95 ? 24.731 16.321 17.149 1.00 28.36 92 GLY A O 1
ATOM 801 N N . GLN A 1 96 ? 24.206 14.501 18.375 1.00 29.57 93 GLN A N 1
ATOM 802 C CA . GLN A 1 96 ? 24.917 13.557 17.509 1.00 30.64 93 GLN A CA 1
ATOM 803 C C . GLN A 1 96 ? 24.241 13.481 16.143 1.00 29.11 93 GLN A C 1
ATOM 804 O O . GLN A 1 96 ? 24.926 13.476 15.103 1.00 28.54 93 GLN A O 1
ATOM 810 N N . LEU A 1 97 ? 22.910 13.414 16.139 1.00 27.37 94 LEU A N 1
ATOM 811 C CA . LEU A 1 97 ? 22.159 13.414 14.869 1.00 27.16 94 LEU A CA 1
ATOM 812 C C . LEU A 1 97 ? 22.376 14.703 14.089 1.00 27.29 94 LEU A C 1
ATOM 813 O O . LEU A 1 97 ? 22.551 14.680 12.883 1.00 27.96 94 LEU A O 1
ATOM 818 N N . TYR A 1 98 ? 22.377 15.829 14.790 1.00 26.61 95 TYR A N 1
ATOM 819 C CA . TYR A 1 98 ? 22.653 17.117 14.160 1.00 26.76 95 TYR A CA 1
ATOM 820 C C . TYR A 1 98 ? 24.060 17.179 13.531 1.00 27.58 95 TYR A C 1
ATOM 821 O O . TYR A 1 98 ? 24.225 17.588 12.389 1.00 27.17 95 TYR A O 1
ATOM 830 N N . GLN A 1 99 ? 25.060 16.764 14.292 1.00 27.66 96 GLN A N 1
ATOM 831 C CA . GLN A 1 99 ? 26.453 16.729 13.838 1.00 30.28 96 GLN A CA 1
ATOM 832 C C . GLN A 1 99 ? 26.578 15.929 12.544 1.00 30.24 96 GLN A C 1
ATOM 833 O O . GLN A 1 99 ? 27.261 16.344 11.602 1.00 30.20 96 GLN A O 1
ATOM 839 N N . ASP A 1 100 ? 25.903 14.786 12.496 1.00 29.40 97 ASP A N 1
ATOM 840 C CA . ASP A 1 100 ? 26.045 13.894 11.363 1.00 29.09 97 ASP A CA 1
ATOM 841 C C . ASP A 1 100 ? 25.117 14.198 10.203 1.00 28.35 97 ASP A C 1
ATOM 842 O O . ASP A 1 100 ? 25.433 13.826 9.059 1.00 29.08 97 ASP A O 1
ATOM 847 N N . HIS A 1 101 ? 23.962 14.809 10.475 1.00 26.92 98 HIS A N 1
ATOM 848 C CA . HIS A 1 101 ? 22.885 14.845 9.495 1.00 27.43 98 HIS A CA 1
ATOM 849 C C . HIS A 1 101 ? 22.189 16.170 9.274 1.00 27.00 98 HIS A C 1
ATOM 850 O O . HIS A 1 101 ? 21.214 16.198 8.535 1.00 27.68 98 HIS A O 1
ATOM 857 N N . HIS A 1 102 ? 22.699 17.268 9.846 1.00 26.75 99 HIS A N 1
ATOM 858 C CA . HIS A 1 102 ? 22.139 18.569 9.552 1.00 27.31 99 HIS A CA 1
ATOM 859 C C . HIS A 1 102 ? 22.276 18.842 8.059 1.00 28.92 99 HIS A C 1
ATOM 860 O O . HIS A 1 102 ? 23.264 18.461 7.427 1.00 27.38 99 HIS A O 1
ATOM 867 N N . GLU A 1 103 ? 21.274 19.516 7.530 1.00 30.04 100 GLU A N 1
ATOM 868 C CA . GLU A 1 103 ? 21.307 20.007 6.158 1.00 33.75 100 GLU A CA 1
ATOM 869 C C . GLU A 1 103 ? 22.154 21.253 6.025 1.00 33.99 100 GLU A C 1
ATOM 870 O O . GLU A 1 103 ? 22.538 21.858 7.024 1.00 32.89 100 GLU A O 1
ATOM 876 N N . GLU A 1 104 ? 22.418 21.661 4.780 1.00 34.61 101 GLU A N 1
ATOM 877 C CA . GLU A 1 104 ? 23.181 22.871 4.515 1.00 36.19 101 GLU A CA 1
ATOM 878 C C . GLU A 1 104 ? 22.499 24.158 5.002 1.00 34.68 101 GLU A C 1
ATOM 879 O O . GLU A 1 104 ? 23.163 25.170 5.147 1.00 35.30 101 GLU A O 1
ATOM 885 N N . ASP A 1 105 ? 21.187 24.126 5.253 1.00 32.55 102 ASP A N 1
ATOM 886 C CA . ASP A 1 105 ? 20.511 25.285 5.867 1.00 32.52 102 ASP A CA 1
ATOM 887 C C . ASP A 1 105 ? 20.701 25.362 7.393 1.00 31.95 102 ASP A C 1
ATOM 888 O O . ASP A 1 105 ? 20.162 26.265 8.019 1.00 32.39 102 ASP A O 1
ATOM 893 N N . LEU A 1 106 ? 21.460 24.415 7.961 1.00 31.24 103 LEU A N 1
ATOM 894 C CA . LEU A 1 106 ? 21.717 24.292 9.403 1.00 30.86 103 LEU A CA 1
ATOM 895 C C . LEU A 1 106 ? 20.546 23.774 10.258 1.00 29.91 103 LEU A C 1
ATOM 896 O O . LEU A 1 106 ? 20.617 23.848 11.492 1.00 29.72 103 LEU A O 1
ATOM 901 N N . PHE A 1 107 ? 19.519 23.193 9.628 1.00 29.19 104 PHE A N 1
ATOM 902 C CA . PHE A 1 107 ? 18.453 22.494 10.352 1.00 28.31 104 PHE A CA 1
ATOM 903 C C . PHE A 1 107 ? 18.654 20.982 10.305 1.00 27.34 104 PHE A C 1
ATOM 904 O O . PHE A 1 107 ? 19.254 20.455 9.359 1.00 27.59 104 PHE A O 1
ATOM 912 N N . LEU A 1 108 ? 18.139 20.315 11.333 1.00 26.66 105 LEU A N 1
ATOM 913 C CA . LEU A 1 108 ? 17.923 18.862 11.327 1.00 26.45 105 LEU A CA 1
ATOM 914 C C . LEU A 1 108 ? 16.462 18.584 11.025 1.00 26.21 105 LEU A C 1
ATOM 915 O O . LEU A 1 108 ? 15.556 19.063 11.738 1.00 27.74 105 LEU A O 1
ATOM 920 N N . TYR A 1 109 ? 16.222 17.780 9.988 1.00 25.22 106 TYR A N 1
ATOM 921 C CA . TYR A 1 109 ? 14.885 17.430 9.544 1.00 25.81 106 TYR A CA 1
ATOM 922 C C . TYR A 1 109 ? 14.522 16.043 10.055 1.00 26.26 106 TYR A C 1
ATOM 923 O O . TYR A 1 109 ? 15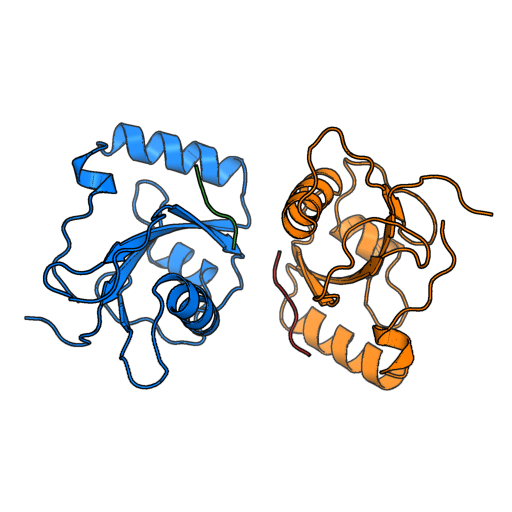.284 15.100 9.871 1.00 26.22 106 TYR A O 1
ATOM 932 N N . ILE A 1 110 ? 13.384 15.936 10.721 1.00 25.69 107 ILE A N 1
ATOM 933 C CA . ILE A 1 110 ? 12.913 14.658 11.266 1.00 26.81 107 ILE A CA 1
ATOM 934 C C . ILE A 1 110 ? 11.499 14.405 10.790 1.00 27.10 107 ILE A C 1
ATOM 935 O O . ILE A 1 110 ? 10.620 15.251 10.981 1.00 27.92 107 ILE A O 1
ATOM 940 N N . ALA A 1 111 ? 11.283 13.250 10.149 1.00 27.34 108 ALA A N 1
ATOM 941 C CA . ALA A 1 111 ? 9.958 12.836 9.685 1.00 28.05 108 ALA A CA 1
ATOM 942 C C . ALA A 1 111 ? 9.413 11.832 10.670 1.00 28.10 108 ALA A C 1
ATOM 943 O O . ALA A 1 111 ? 10.178 11.036 11.209 1.00 27.46 108 ALA A O 1
ATOM 945 N N . TYR A 1 112 ? 8.101 11.847 10.868 1.00 28.00 109 TYR A N 1
ATOM 946 C CA . TYR A 1 112 ? 7.435 10.837 11.706 1.00 28.54 109 TYR A CA 1
ATOM 947 C C . TYR A 1 112 ? 6.270 10.181 10.986 1.00 29.38 109 TYR A C 1
ATOM 948 O O . TYR A 1 112 ? 5.610 10.774 10.126 1.00 29.19 109 TYR A O 1
ATOM 957 N N . SER A 1 113 ? 6.025 8.930 11.346 1.00 29.59 110 SER A N 1
ATOM 958 C CA . SER A 1 113 ? 4.962 8.156 10.739 1.00 30.42 110 SER A CA 1
ATOM 959 C C . SER A 1 113 ? 4.552 7.035 11.663 1.00 31.13 110 SER A C 1
ATOM 960 O O . SER A 1 113 ? 5.267 6.722 12.613 1.00 30.69 110 SER A O 1
ATOM 963 N N . ASP A 1 114 ? 3.401 6.452 11.356 1.00 32.15 111 ASP A N 1
ATOM 964 C CA . ASP A 1 114 ? 2.909 5.234 12.012 1.00 34.73 111 ASP A CA 1
ATOM 965 C C . ASP A 1 114 ? 3.436 3.972 11.327 1.00 34.86 111 ASP A C 1
ATOM 966 O O . ASP A 1 114 ? 3.268 2.874 11.851 1.00 34.88 111 ASP A O 1
ATOM 971 N N . GLU A 1 115 ? 4.072 4.128 10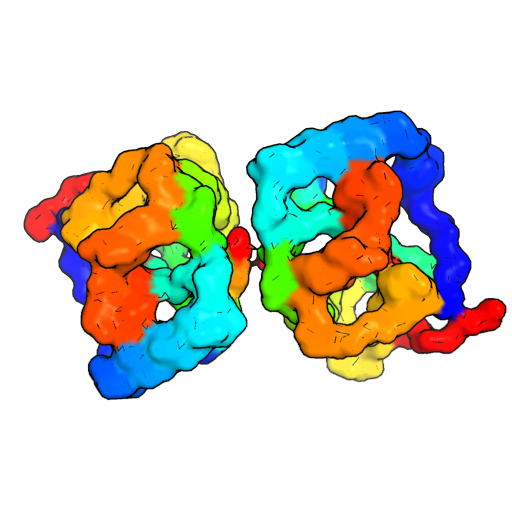.169 1.00 35.58 112 GLU A N 1
ATOM 972 C CA . GLU A 1 115 ? 4.677 3.003 9.443 1.00 37.32 112 GLU A CA 1
ATOM 973 C C . GLU A 1 115 ? 6.198 3.073 9.476 1.00 34.84 112 GLU A C 1
ATOM 974 O O . GLU A 1 115 ? 6.775 4.162 9.498 1.00 32.05 112 GLU A O 1
ATOM 980 N N . SER A 1 116 ? 6.840 1.897 9.483 1.00 34.79 113 SER A N 1
ATOM 981 C CA . SER A 1 116 ? 8.298 1.825 9.637 1.00 33.92 113 SER A CA 1
ATOM 982 C C . SER A 1 116 ? 9.075 1.550 8.349 1.00 34.55 113 SER A C 1
ATOM 983 O O . SER A 1 116 ? 10.303 1.724 8.332 1.00 34.89 113 SER A O 1
ATOM 986 N N . VAL A 1 117 ? 8.377 1.128 7.295 1.00 36.31 114 VAL A N 1
ATOM 987 C CA . VAL A 1 117 ? 8.996 0.627 6.076 1.00 38.25 114 VAL A CA 1
ATOM 988 C C . VAL A 1 117 ? 8.258 1.198 4.867 1.00 39.28 114 VAL A C 1
ATOM 989 O O . VAL A 1 117 ? 7.036 1.080 4.770 1.00 40.26 114 VAL A O 1
ATOM 993 N N . TYR A 1 118 ? 9.022 1.798 3.957 1.00 39.55 115 TYR A N 1
ATOM 994 C CA . TYR A 1 118 ? 8.505 2.469 2.764 1.00 40.21 115 TYR A CA 1
ATOM 995 C C . TYR A 1 118 ? 9.257 2.016 1.508 1.00 41.78 115 TYR A C 1
ATOM 996 O O . TYR A 1 118 ? 10.445 1.656 1.575 1.00 41.57 115 TYR A O 1
ATOM 1005 N N . GLY A 1 119 ? 8.553 2.035 0.379 1.00 42.68 116 GLY A N 1
ATOM 1006 C CA . GLY A 1 119 ? 9.129 1.690 -0.923 1.00 43.71 116 GLY A CA 1
ATOM 1007 C C . GLY A 1 119 ? 10.002 2.825 -1.434 1.00 42.51 116 GLY A C 1
ATOM 1008 O O . GLY A 1 119 ? 10.950 2.634 -2.206 1.00 42.60 116 GLY A O 1
ATOM 1010 N N . GLY B 1 1 ? 19.965 35.716 50.931 1.00 36.23 -2 GLY B N 1
ATOM 1011 C CA . GLY B 1 1 ? 19.093 34.697 50.292 1.00 34.02 -2 GLY B CA 1
ATOM 1012 C C . GLY B 1 1 ? 18.099 34.028 51.224 1.00 33.28 -2 GLY B C 1
ATOM 1013 O O . GLY B 1 1 ? 18.219 34.143 52.441 1.00 30.89 -2 GLY B O 1
ATOM 1014 N N . PRO B 1 2 ? 17.099 33.327 50.651 1.00 32.05 -1 PRO B N 1
ATOM 1015 C CA . PRO B 1 2 ? 16.080 32.649 51.457 1.00 32.83 -1 PRO B CA 1
ATOM 1016 C C . PRO B 1 2 ? 16.618 31.397 52.134 1.00 32.94 -1 PRO B C 1
ATOM 1017 O O . PRO B 1 2 ? 17.546 30.762 51.624 1.00 30.47 -1 PRO B O 1
ATOM 1021 N N . HIS B 1 3 ? 16.030 31.045 53.274 1.00 31.55 0 HIS B N 1
ATOM 1022 C CA . HIS B 1 3 ? 16.402 29.826 53.979 1.00 32.61 0 HIS B CA 1
ATOM 1023 C C . HIS B 1 3 ? 15.658 28.651 53.386 1.00 33.99 0 HIS B C 1
ATOM 1024 O O . HIS B 1 3 ? 14.427 28.616 53.411 1.00 36.52 0 HIS B O 1
ATOM 1031 N N . MET B 1 4 ? 16.413 27.698 52.851 1.00 35.15 1 MET B N 1
ATOM 1032 C CA . MET B 1 4 ? 15.849 26.648 52.006 1.00 36.47 1 MET B CA 1
ATOM 1033 C C . MET B 1 4 ? 15.760 25.294 52.692 1.00 38.61 1 MET B C 1
ATOM 1034 O O . MET B 1 4 ? 16.635 24.917 53.473 1.00 38.53 1 MET B O 1
ATOM 1039 N N . LYS B 1 5 ? 14.682 24.581 52.377 1.00 39.65 2 LYS B N 1
ATOM 1040 C CA . LYS B 1 5 ? 14.549 23.162 52.655 1.00 42.84 2 LYS B CA 1
ATOM 1041 C C . LYS B 1 5 ? 14.643 22.498 51.286 1.00 40.31 2 LYS B C 1
ATOM 1042 O O . LYS B 1 5 ? 13.759 22.679 50.447 1.00 42.98 2 LYS B O 1
ATOM 1048 N N . TRP B 1 6 ? 15.735 21.788 51.034 1.00 37.98 3 TRP B N 1
ATOM 1049 C CA . TRP B 1 6 ? 15.959 21.175 49.721 1.00 34.74 3 TRP B CA 1
ATOM 1050 C C . TRP B 1 6 ? 15.396 19.763 49.713 1.00 34.17 3 TRP B C 1
ATOM 1051 O O . TRP B 1 6 ? 15.934 18.887 50.387 1.00 34.01 3 TRP B O 1
ATOM 1062 N N . ALA B 1 7 ? 14.305 19.557 48.971 1.00 33.70 4 ALA B N 1
ATOM 1063 C CA . ALA B 1 7 ? 13.700 18.228 48.776 1.00 33.80 4 ALA B CA 1
ATOM 1064 C C . ALA B 1 7 ? 14.721 17.156 48.385 1.00 33.10 4 ALA B C 1
ATOM 1065 O O . ALA B 1 7 ? 14.678 16.030 48.894 1.00 33.81 4 ALA B O 1
ATOM 1067 N N . TYR B 1 8 ? 15.641 17.512 47.490 1.00 32.36 5 TYR B N 1
ATOM 1068 C CA . TYR B 1 8 ? 16.708 16.591 47.070 1.00 31.55 5 TYR B CA 1
ATOM 1069 C C . TYR B 1 8 ? 17.562 16.103 48.252 1.00 31.25 5 TYR B C 1
ATOM 1070 O O . TYR B 1 8 ? 17.918 14.921 48.309 1.00 32.18 5 TYR B O 1
ATOM 1079 N N . LYS B 1 9 ? 17.869 17.007 49.184 1.00 30.79 6 LYS B N 1
ATOM 1080 C CA . LYS B 1 9 ? 18.648 16.665 50.382 1.00 30.97 6 LYS B CA 1
ATOM 1081 C C . LYS B 1 9 ? 17.809 15.979 51.459 1.00 31.92 6 LYS B C 1
ATOM 1082 O O . LYS B 1 9 ? 18.334 15.157 52.200 1.00 30.95 6 LYS B O 1
ATOM 1088 N N . GLU B 1 10 ? 16.524 16.322 51.557 1.00 34.12 7 GLU B N 1
ATOM 1089 C CA . GLU B 1 10 ? 15.605 15.608 52.462 1.00 36.59 7 GLU B CA 1
ATOM 1090 C C . GLU B 1 10 ? 15.472 14.123 52.079 1.00 37.17 7 GLU B C 1
ATOM 1091 O O . GLU B 1 10 ? 15.485 13.247 52.948 1.00 37.94 7 GLU B O 1
ATOM 1097 N N . GLU B 1 11 ? 15.364 13.842 50.782 1.00 37.78 8 GLU B N 1
ATOM 1098 C CA . GLU B 1 11 ? 15.171 12.468 50.302 1.00 39.67 8 GLU B CA 1
ATOM 1099 C C . GLU B 1 11 ? 16.462 11.641 50.219 1.00 37.99 8 GLU B C 1
ATOM 1100 O O . GLU B 1 11 ? 16.418 10.427 50.413 1.00 37.45 8 GLU B O 1
ATOM 1106 N N . ASN B 1 12 ? 17.602 12.291 49.964 1.00 34.41 9 ASN B N 1
ATOM 1107 C CA . ASN B 1 12 ? 18.869 11.594 49.720 1.00 33.54 9 ASN B CA 1
ATOM 1108 C C . ASN B 1 12 ? 19.979 12.117 50.632 1.00 33.10 9 ASN B C 1
ATOM 1109 O O . ASN B 1 12 ? 20.242 13.322 50.646 1.00 31.86 9 ASN B O 1
ATOM 1114 N N . ASN B 1 13 ? 20.632 11.223 51.387 1.00 31.53 10 ASN B N 1
ATOM 1115 C CA . ASN B 1 13 ? 21.782 11.619 52.226 1.00 32.10 10 ASN B CA 1
ATOM 1116 C C . ASN B 1 13 ? 23.017 12.007 51.394 1.00 30.27 10 ASN B C 1
ATOM 1117 O O . ASN B 1 13 ? 23.040 11.790 50.181 1.00 30.54 10 ASN B O 1
ATOM 1122 N N . PHE B 1 14 ? 24.026 12.578 52.045 1.00 30.62 11 PHE B N 1
ATOM 1123 C CA . PHE B 1 14 ? 25.221 13.071 51.348 1.00 31.35 11 PHE B CA 1
ATOM 1124 C C . PHE B 1 14 ? 25.888 12.017 50.465 1.00 33.51 11 PHE B C 1
ATOM 1125 O O . PHE B 1 14 ? 26.206 12.290 49.309 1.00 31.69 11 PHE B O 1
ATOM 1133 N N . GLU B 1 15 ? 26.093 10.823 51.010 1.00 35.30 12 GLU B N 1
ATOM 1134 C CA . GLU B 1 15 ? 26.802 9.763 50.278 1.00 38.20 12 GLU B CA 1
ATOM 1135 C C . GLU B 1 15 ? 26.095 9.389 48.979 1.00 37.00 12 GLU B C 1
ATOM 1136 O O . GLU B 1 15 ? 26.736 9.240 47.933 1.00 35.27 12 GLU B O 1
ATOM 1142 N N . LYS B 1 16 ? 24.772 9.265 49.052 1.00 35.37 13 LYS B N 1
ATOM 1143 C CA . LYS B 1 16 ? 23.951 8.987 47.884 1.00 34.97 13 LYS B CA 1
ATOM 1144 C C . LYS B 1 16 ? 23.982 10.135 46.874 1.00 32.88 13 LYS B C 1
ATOM 1145 O O . LYS B 1 16 ? 24.103 9.896 45.674 1.00 32.29 13 LYS B O 1
ATOM 1151 N N . ARG B 1 17 ? 23.876 11.375 47.353 1.00 30.46 14 ARG B N 1
ATOM 1152 C CA . ARG B 1 17 ? 23.919 12.532 46.459 1.00 30.10 14 ARG B CA 1
ATOM 1153 C C . ARG B 1 17 ? 25.281 12.653 45.764 1.00 29.51 14 ARG B C 1
ATOM 1154 O O . ARG B 1 17 ? 25.338 12.827 44.537 1.00 28.80 14 ARG B O 1
ATOM 1162 N N . ARG B 1 18 ? 26.370 12.528 46.522 1.00 28.87 15 ARG B N 1
ATOM 1163 C CA . ARG B 1 18 ? 27.716 12.636 45.924 1.00 30.92 15 ARG B CA 1
ATOM 1164 C C . ARG B 1 18 ? 27.957 11.569 44.854 1.00 30.39 15 ARG B C 1
ATOM 1165 O O . ARG B 1 18 ? 28.543 11.862 43.811 1.00 30.98 15 ARG B O 1
ATOM 1173 N N . ALA B 1 19 ? 27.500 10.344 45.103 1.00 29.38 16 ALA B N 1
ATOM 1174 C CA . ALA B 1 19 ? 27.646 9.272 44.116 1.00 29.18 16 ALA B CA 1
ATOM 1175 C C . ALA B 1 19 ? 26.943 9.639 42.808 1.00 29.91 16 ALA B C 1
ATOM 1176 O O . ALA B 1 19 ? 27.480 9.396 41.713 1.00 29.32 16 ALA B O 1
ATOM 1178 N N . GLU B 1 20 ? 25.758 10.244 42.933 1.00 29.45 17 GLU B N 1
ATOM 1179 C CA . GLU B 1 20 ? 24.974 10.696 41.786 1.00 32.30 17 GLU B CA 1
ATOM 1180 C C . GLU B 1 20 ? 25.676 11.829 41.029 1.00 30.70 17 GLU B C 1
ATOM 1181 O O . GLU B 1 20 ? 25.759 11.790 39.800 1.00 31.23 17 GLU B O 1
ATOM 1187 N N . GLY B 1 21 ? 26.168 12.831 41.759 1.00 29.14 18 GLY B N 1
ATOM 1188 C CA . GLY B 1 21 ? 26.895 13.953 41.153 1.00 29.72 18 GLY B CA 1
ATOM 1189 C C . GLY B 1 21 ? 28.183 13.543 40.457 1.00 29.63 18 GLY B C 1
ATOM 1190 O O . GLY B 1 21 ? 28.512 14.051 39.381 1.00 28.93 18 GLY B O 1
ATOM 1191 N N . ASP B 1 22 ? 28.908 12.618 41.073 1.00 28.94 19 ASP B N 1
ATOM 1192 C CA . ASP B 1 22 ? 30.153 12.096 40.512 1.00 31.44 19 ASP B CA 1
ATOM 1193 C C . ASP B 1 22 ? 29.901 11.416 39.159 1.00 31.38 19 ASP B C 1
ATOM 1194 O O . ASP B 1 22 ? 30.575 11.718 38.164 1.00 29.50 19 ASP B O 1
ATOM 1199 N N . LYS B 1 23 ? 28.910 10.526 39.140 1.00 31.04 20 LYS B N 1
ATOM 1200 C CA . LYS B 1 23 ? 28.498 9.797 37.933 1.00 33.17 20 LYS B CA 1
ATOM 1201 C C . LYS B 1 23 ? 28.051 10.744 36.822 1.00 31.82 20 LYS B C 1
ATOM 1202 O O . LYS B 1 23 ? 28.468 10.617 35.668 1.00 30.83 20 LYS B O 1
ATOM 1208 N N . ILE B 1 24 ? 27.208 11.698 37.187 1.00 31.25 21 ILE B N 1
ATOM 1209 C CA . ILE B 1 24 ? 26.625 12.647 36.231 1.00 33.31 21 ILE B CA 1
ATOM 1210 C C . ILE B 1 24 ? 27.634 13.605 35.606 1.00 31.59 21 ILE B C 1
ATOM 1211 O O . ILE B 1 24 ? 27.506 13.951 34.420 1.00 30.43 21 ILE B O 1
ATOM 1216 N N . ARG B 1 25 ? 28.613 14.041 36.397 1.00 31.23 22 ARG B N 1
ATOM 1217 C CA . ARG B 1 25 ? 29.709 14.868 35.887 1.00 31.74 22 ARG B CA 1
ATOM 1218 C C . ARG B 1 25 ? 30.552 14.103 34.869 1.00 33.29 22 ARG B C 1
ATOM 1219 O O . ARG B 1 25 ? 30.935 14.661 33.843 1.00 35.00 22 ARG B O 1
ATOM 1227 N N . ARG B 1 26 ? 30.832 12.835 35.163 1.00 33.61 23 ARG B N 1
ATOM 1228 C CA . ARG B 1 26 ? 31.536 11.943 34.233 1.00 35.03 23 ARG B CA 1
ATOM 1229 C C . ARG B 1 26 ? 30.747 11.691 32.943 1.00 34.92 23 ARG B C 1
ATOM 1230 O O . ARG B 1 26 ? 31.319 11.686 31.855 1.00 35.26 23 ARG B O 1
ATOM 1238 N N . LYS B 1 27 ? 29.439 11.492 33.070 1.00 34.80 24 LYS B N 1
ATOM 1239 C CA . LYS B 1 27 ? 28.591 11.160 31.924 1.00 35.17 24 LYS B CA 1
ATOM 1240 C C . LYS B 1 27 ? 28.357 12.345 30.982 1.00 33.32 24 LYS B C 1
ATOM 1241 O O . LYS B 1 27 ? 28.272 12.145 29.769 1.00 32.28 24 LYS B O 1
ATOM 1247 N N . TYR B 1 28 ? 28.273 13.564 31.530 1.00 30.71 25 TYR B N 1
ATOM 1248 C CA . TYR B 1 28 ? 28.013 14.787 30.746 1.00 30.53 25 TYR B CA 1
ATOM 1249 C C . TYR B 1 28 ? 28.991 15.899 31.122 1.00 30.85 25 TYR B C 1
ATOM 1250 O O . TYR B 1 28 ? 28.618 16.856 31.817 1.00 28.33 25 TYR B O 1
ATOM 1259 N N . PRO B 1 29 ? 30.257 15.790 30.661 1.00 31.69 26 PRO B N 1
ATOM 1260 C CA . PRO B 1 29 ? 31.269 16.758 31.103 1.00 33.42 26 PRO B CA 1
ATOM 1261 C C . PRO B 1 29 ? 31.080 18.181 30.562 1.00 33.00 26 PRO B C 1
ATOM 1262 O O . PRO B 1 29 ? 31.644 19.116 31.134 1.00 35.38 26 PRO B O 1
ATOM 1266 N N . ASP B 1 30 ? 30.283 18.332 29.501 1.00 32.56 27 ASP B N 1
ATOM 1267 C CA . ASP B 1 30 ? 29.869 19.645 28.976 1.00 33.14 27 ASP B CA 1
ATOM 1268 C C . ASP B 1 30 ? 28.680 20.275 29.723 1.00 31.87 27 ASP B C 1
ATOM 1269 O O . ASP B 1 30 ? 28.223 21.356 29.344 1.00 31.48 27 ASP B O 1
ATOM 1274 N N . ARG B 1 31 ? 28.171 19.608 30.761 1.00 29.44 28 ARG B N 1
ATOM 1275 C CA . ARG B 1 31 ? 27.058 20.143 31.538 1.00 29.24 28 ARG B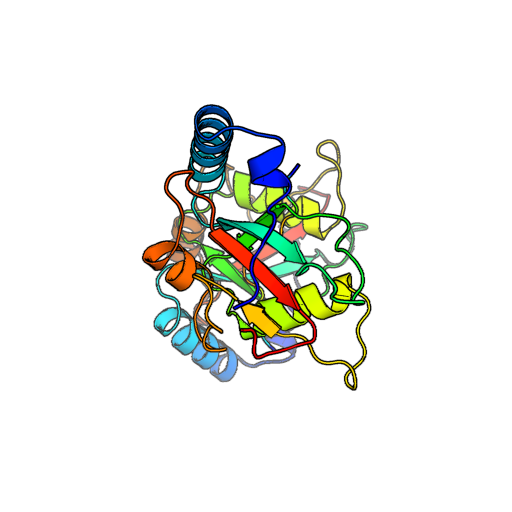 CA 1
ATOM 1276 C C . ARG B 1 31 ? 27.363 20.131 33.025 1.00 29.08 28 ARG B C 1
ATOM 1277 O O . ARG B 1 31 ? 28.284 19.458 33.484 1.00 29.85 28 ARG B O 1
ATOM 1285 N N . ILE B 1 32 ? 26.577 20.887 33.770 1.00 28.04 29 ILE B N 1
ATOM 1286 C CA . ILE B 1 32 ? 26.650 20.826 35.234 1.00 28.94 29 ILE B CA 1
ATOM 1287 C C . ILE B 1 32 ? 25.297 20.425 35.820 1.00 28.02 29 ILE B C 1
ATOM 1288 O O . ILE B 1 32 ? 24.252 20.801 35.282 1.00 29.83 29 ILE B O 1
ATOM 1293 N N . PRO B 1 33 ? 25.316 19.646 36.913 1.00 27.14 30 PRO B N 1
ATOM 1294 C CA . PRO B 1 33 ? 24.098 19.277 37.611 1.00 26.94 30 PRO B CA 1
ATOM 1295 C C . PRO B 1 33 ? 23.669 20.371 38.579 1.00 27.37 30 PRO B C 1
ATOM 1296 O O . PRO B 1 33 ? 24.464 20.800 39.425 1.00 26.40 30 PRO B O 1
ATOM 1300 N N . VAL B 1 34 ? 22.425 20.818 38.429 1.00 27.52 31 VAL B N 1
ATOM 1301 C CA . VAL B 1 34 ? 21.883 21.914 39.213 1.00 27.51 31 VAL B CA 1
ATOM 1302 C C . VAL B 1 34 ? 20.596 21.456 39.882 1.00 27.30 31 VAL B C 1
ATOM 1303 O O . VAL B 1 34 ? 19.732 20.872 39.228 1.00 27.01 31 VAL B O 1
ATOM 1307 N N . ILE B 1 35 ? 20.470 21.733 41.178 1.00 26.72 32 ILE B N 1
ATOM 1308 C CA . ILE B 1 35 ? 19.212 21.578 41.888 1.00 26.18 32 ILE B CA 1
ATOM 1309 C C . ILE B 1 35 ? 18.562 22.958 41.972 1.00 26.89 32 ILE B C 1
ATOM 1310 O O . ILE B 1 35 ? 19.179 23.900 42.483 1.00 26.08 32 ILE B O 1
ATOM 1315 N N . VAL B 1 36 ? 17.332 23.059 41.464 1.00 26.83 33 VAL B N 1
ATOM 1316 C CA . VAL B 1 36 ? 16.578 24.311 41.430 1.00 27.36 33 VAL B CA 1
ATOM 1317 C C . VAL B 1 36 ? 15.302 24.120 42.242 1.00 28.10 33 VAL B C 1
ATOM 1318 O O . VAL B 1 36 ? 14.521 23.206 41.964 1.00 29.05 33 VAL B O 1
ATOM 1322 N N . GLU B 1 37 ? 15.095 24.966 43.252 1.00 28.04 34 GLU B N 1
ATOM 1323 C CA . GLU B 1 37 ? 13.892 24.889 44.082 1.00 29.78 34 GLU B CA 1
ATOM 1324 C C . GLU B 1 37 ? 13.380 26.288 44.437 1.00 29.40 34 GLU B C 1
ATOM 1325 O O . GLU B 1 37 ? 14.155 27.238 44.547 1.00 28.19 34 GLU B O 1
ATOM 1331 N N . LYS B 1 38 ? 12.066 26.401 44.590 1.00 29.08 35 LYS B N 1
ATOM 1332 C CA . LYS B 1 38 ? 11.418 27.667 44.938 1.00 30.13 35 LYS B CA 1
ATOM 1333 C C . LYS B 1 38 ? 11.616 28.009 46.411 1.00 30.48 35 LYS B C 1
ATOM 1334 O O . LYS B 1 38 ? 11.563 27.123 47.271 1.00 30.47 35 LYS B O 1
ATOM 1340 N N . ALA B 1 39 ? 11.819 29.295 46.697 1.00 30.71 36 ALA B N 1
ATOM 1341 C CA . ALA B 1 39 ? 11.798 29.813 48.074 1.00 32.48 36 ALA B CA 1
ATOM 1342 C C . ALA B 1 39 ? 10.454 29.475 48.751 1.00 34.17 36 ALA B C 1
ATOM 1343 O O . ALA B 1 39 ? 9.416 29.664 48.131 1.00 33.78 36 ALA B O 1
ATOM 1345 N N . PRO B 1 40 ? 10.474 28.986 50.018 1.00 38.76 37 PRO B N 1
ATOM 1346 C CA . PRO B 1 40 ? 9.289 28.398 50.685 1.00 41.62 37 PRO B CA 1
ATOM 1347 C C . PRO B 1 40 ? 7.969 29.182 50.622 1.00 44.87 37 PRO B C 1
ATOM 1348 O O . PRO B 1 40 ? 6.923 28.592 50.337 1.00 49.16 37 PRO B O 1
ATOM 1352 N N . LYS B 1 41 ? 8.021 30.485 50.881 1.00 45.38 38 LYS B N 1
ATOM 1353 C CA . LYS B 1 41 ? 6.807 31.311 50.953 1.00 45.53 38 LYS B CA 1
ATOM 1354 C C . LYS B 1 41 ? 6.479 32.062 49.658 1.00 43.30 38 LYS B C 1
ATOM 1355 O O . LYS B 1 41 ? 5.525 32.839 49.634 1.00 42.35 38 LYS B O 1
ATOM 1361 N N . SER B 1 42 ? 7.246 31.836 48.587 1.00 39.64 39 SER B N 1
ATOM 1362 C CA . SER B 1 42 ? 7.025 32.553 47.323 1.00 38.64 39 SER B CA 1
ATOM 1363 C C . SER B 1 42 ? 5.737 32.113 46.625 1.00 39.76 39 SER B C 1
ATOM 1364 O O . SER B 1 42 ? 5.414 30.925 46.568 1.00 40.16 39 SER B O 1
ATOM 1367 N N . LYS B 1 43 ? 5.028 33.099 46.084 1.00 40.82 40 LYS B N 1
ATOM 1368 C CA . LYS B 1 43 ? 3.775 32.888 45.339 1.00 43.15 40 LYS B CA 1
ATOM 1369 C C . LYS B 1 43 ? 3.962 32.440 43.876 1.00 41.97 40 LYS B C 1
ATOM 1370 O O . LYS B 1 43 ? 2.971 32.153 43.188 1.00 42.03 40 LYS B O 1
ATOM 1376 N N . LEU B 1 44 ? 5.210 32.376 43.399 1.00 38.70 41 LEU B N 1
ATOM 1377 C CA . LEU B 1 44 ? 5.507 31.885 42.048 1.00 37.82 41 LEU B CA 1
ATOM 1378 C C . LEU B 1 44 ? 5.138 30.416 41.886 1.00 37.90 41 LEU B C 1
ATOM 1379 O O . LEU B 1 44 ? 5.046 29.683 42.869 1.00 37.03 41 LEU B O 1
ATOM 1384 N N . HIS B 1 45 ? 4.951 29.998 40.634 1.00 39.84 42 HIS B N 1
ATOM 1385 C CA . HIS B 1 45 ? 4.795 28.584 40.291 1.00 41.60 42 HIS B CA 1
ATOM 1386 C C . HIS B 1 45 ? 5.930 27.755 40.889 1.00 40.90 42 HIS B C 1
ATOM 1387 O O . HIS B 1 45 ? 7.107 28.106 40.751 1.00 38.75 42 HIS B O 1
ATOM 1394 N N . ASP B 1 46 ? 5.557 26.667 41.557 1.00 38.26 43 ASP B N 1
ATOM 1395 C CA . ASP B 1 46 ? 6.505 25.728 42.139 1.00 40.07 43 ASP B CA 1
ATOM 1396 C C . ASP B 1 46 ? 6.870 24.704 41.060 1.00 39.74 43 ASP B C 1
ATOM 1397 O O . ASP B 1 46 ? 6.032 23.881 40.686 1.00 37.83 43 ASP B O 1
ATOM 1402 N N . LEU B 1 47 ? 8.103 24.763 40.551 1.00 37.10 44 LEU B N 1
ATOM 1403 C CA . LEU B 1 47 ? 8.556 23.824 39.512 1.00 38.23 44 LEU B CA 1
ATOM 1404 C C . LEU B 1 47 ? 8.520 22.389 40.017 1.00 37.16 44 LEU B C 1
ATOM 1405 O O . LEU B 1 47 ? 9.014 22.088 41.107 1.00 36.79 44 LEU B O 1
ATOM 1410 N N . ASP B 1 48 ? 7.949 21.517 39.199 1.00 37.19 45 ASP B N 1
ATOM 1411 C CA . ASP B 1 48 ? 7.880 20.093 39.489 1.00 38.48 45 ASP B CA 1
ATOM 1412 C C . ASP B 1 48 ? 9.272 19.462 39.428 1.00 37.61 45 ASP B C 1
ATOM 1413 O O . ASP B 1 48 ? 9.709 18.793 40.373 1.00 36.10 45 ASP B O 1
ATOM 1418 N N . LYS B 1 49 ? 9.957 19.686 38.311 1.00 35.68 46 LYS B N 1
ATOM 1419 C CA . LYS B 1 49 ? 11.299 19.147 38.112 1.00 36.47 46 LYS B CA 1
ATOM 1420 C C . LYS B 1 49 ? 12.312 20.018 38.858 1.00 33.82 46 LYS B C 1
ATOM 1421 O O . LYS B 1 49 ? 12.272 21.248 38.775 1.00 32.43 46 LYS B O 1
ATOM 1427 N N . LYS B 1 50 ? 13.194 19.365 39.603 1.00 32.35 47 LYS B N 1
ATOM 1428 C CA . LYS B 1 50 ? 14.200 20.049 40.416 1.00 33.13 47 LYS B CA 1
ATOM 1429 C C . LYS B 1 50 ? 15.652 19.758 40.016 1.00 31.67 47 LYS B C 1
ATOM 1430 O O . LYS B 1 50 ? 16.529 20.550 40.343 1.00 29.60 47 LYS B O 1
ATOM 1436 N N . LYS B 1 51 ? 15.896 18.656 39.296 1.00 29.91 48 LYS B N 1
ATOM 1437 C CA . LYS B 1 51 ? 17.246 18.254 38.889 1.00 30.50 48 LYS B CA 1
ATOM 1438 C C . LYS B 1 51 ? 17.448 18.611 37.421 1.00 28.50 48 LYS B C 1
ATOM 1439 O O . LYS B 1 51 ? 16.748 18.085 36.559 1.00 27.91 48 LYS B O 1
ATOM 1445 N N . TYR B 1 52 ? 18.390 19.508 37.142 1.00 27.04 49 TYR B N 1
ATOM 1446 C CA . TYR B 1 52 ? 18.655 19.963 35.777 1.00 27.05 49 TYR B CA 1
ATOM 1447 C C . TYR B 1 52 ? 20.103 19.700 35.369 1.00 28.18 49 TYR B C 1
ATOM 1448 O O . TYR B 1 52 ? 21.002 19.734 36.206 1.00 27.92 49 TYR B O 1
ATOM 1457 N N . LEU B 1 53 ? 20.309 19.433 34.078 1.00 27.55 50 LEU B N 1
ATOM 1458 C CA . LEU B 1 53 ? 21.641 19.356 33.489 1.00 27.90 50 LEU B CA 1
ATOM 1459 C C . LEU B 1 53 ? 21.784 20.532 32.533 1.00 28.01 50 LEU B C 1
ATOM 1460 O O . LEU B 1 53 ? 21.129 20.587 31.491 1.00 29.57 50 LEU B O 1
ATOM 1465 N N . VAL B 1 54 ? 22.614 21.492 32.924 1.00 28.02 51 VAL B N 1
ATOM 1466 C CA . VAL B 1 54 ? 22.690 22.790 32.278 1.00 28.50 51 VAL B CA 1
ATOM 1467 C C . VAL B 1 54 ? 24.030 22.899 31.545 1.00 28.20 51 VAL B C 1
ATOM 1468 O O . VAL B 1 54 ? 25.059 22.549 32.115 1.00 28.03 51 VAL B O 1
ATOM 1472 N N . PRO B 1 55 ? 24.041 23.410 30.295 1.00 28.42 52 PRO B N 1
ATOM 1473 C CA . PRO B 1 55 ? 25.337 23.655 29.648 1.00 28.94 52 PRO B CA 1
ATOM 1474 C C . PRO B 1 55 ? 26.246 24.586 30.466 1.00 29.35 52 PRO B C 1
ATOM 1475 O O . PRO B 1 55 ? 25.784 25.613 30.967 1.00 28.95 52 PRO B O 1
ATOM 1479 N N . SER B 1 56 ? 27.520 24.221 30.598 1.00 30.67 53 SER B N 1
ATOM 1480 C CA . SER B 1 56 ? 28.475 24.989 31.413 1.00 33.85 53 SER B CA 1
ATOM 1481 C C . SER B 1 56 ? 28.712 26.440 30.959 1.00 32.95 53 SER B C 1
ATOM 1482 O O . SER B 1 56 ? 29.008 27.305 31.784 1.00 36.74 53 SER B O 1
ATOM 1485 N N . ASP B 1 57 ? 28.550 26.716 29.671 1.00 34.61 54 ASP B N 1
ATOM 1486 C CA . ASP B 1 57 ? 28.744 28.083 29.149 1.00 34.98 54 ASP B CA 1
ATOM 1487 C C . ASP B 1 57 ? 27.460 28.917 29.008 1.00 35.01 54 ASP B C 1
ATOM 1488 O O . ASP B 1 57 ? 27.507 30.033 28.486 1.00 36.03 54 ASP B O 1
ATOM 1493 N N . LEU B 1 58 ? 26.332 28.401 29.504 1.00 34.21 55 LEU B N 1
ATOM 1494 C CA . LEU B 1 58 ? 25.091 29.178 29.610 1.00 34.54 55 LEU B CA 1
ATOM 1495 C C . LEU B 1 58 ? 25.259 30.316 30.622 1.00 34.48 55 LEU B C 1
ATOM 1496 O O . LEU B 1 58 ? 25.701 30.086 31.750 1.00 32.89 55 LEU B O 1
ATOM 1501 N N . THR B 1 59 ? 24.917 31.538 30.223 1.00 34.18 56 THR B N 1
ATOM 1502 C CA . THR B 1 59 ? 24.975 32.671 31.143 1.00 34.30 56 THR B CA 1
ATOM 1503 C C . THR B 1 59 ? 23.801 32.611 32.105 1.00 34.02 56 THR B C 1
ATOM 1504 O O . THR B 1 59 ? 22.783 31.958 31.829 1.00 32.22 56 THR B O 1
ATOM 1508 N N . VAL B 1 60 ? 23.945 33.303 33.230 1.00 34.46 57 VAL B N 1
ATOM 1509 C CA . VAL B 1 60 ? 22.845 33.484 34.176 1.00 34.79 57 VAL B CA 1
ATOM 1510 C C . VAL B 1 60 ? 21.633 34.118 33.471 1.00 34.85 57 VAL B C 1
ATOM 1511 O O . VAL B 1 60 ? 20.496 33.714 33.709 1.00 34.31 57 VAL B O 1
ATOM 1515 N N . GLY B 1 61 ? 21.885 35.098 32.600 1.00 34.94 58 GLY B N 1
ATOM 1516 C CA . GLY B 1 61 ? 20.830 35.720 31.797 1.00 34.17 58 GLY B CA 1
ATOM 1517 C C . GLY B 1 61 ? 20.030 34.730 30.962 1.00 33.50 58 GLY B C 1
ATOM 1518 O O . GLY B 1 61 ? 18.798 34.771 30.956 1.00 34.16 58 GLY B O 1
ATOM 1519 N N . GLN B 1 62 ? 20.733 33.835 30.275 1.00 33.27 59 GLN B N 1
ATOM 1520 C CA . GLN B 1 62 ? 20.097 32.798 29.458 1.00 34.41 59 GLN B CA 1
ATOM 1521 C C . GLN B 1 62 ? 19.367 31.752 30.313 1.00 33.59 59 GLN B C 1
ATOM 1522 O O . GLN B 1 62 ? 18.328 31.227 29.908 1.00 31.79 59 GLN B O 1
ATOM 1528 N N . PHE B 1 63 ? 19.914 31.470 31.494 1.00 33.25 60 PHE B N 1
ATOM 1529 C CA . PHE B 1 63 ? 19.273 30.590 32.475 1.00 32.93 60 PHE B CA 1
ATOM 1530 C C . PHE B 1 63 ? 17.967 31.206 33.001 1.00 33.30 60 PHE B C 1
ATOM 1531 O O . PHE B 1 63 ? 16.950 30.513 33.071 1.00 33.23 60 PHE B O 1
ATOM 1539 N N . TYR B 1 64 ? 17.996 32.500 33.347 1.00 33.16 61 TYR 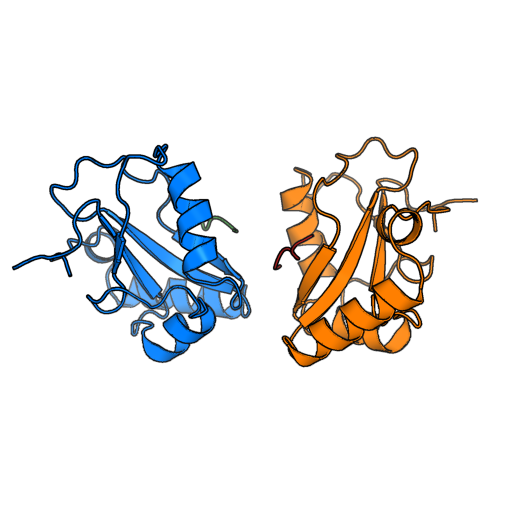B N 1
ATOM 1540 C CA . TYR B 1 64 ? 16.776 33.258 33.697 1.00 34.64 61 TYR B CA 1
ATOM 1541 C C . TYR B 1 64 ? 15.705 33.119 32.605 1.00 33.42 61 TYR B C 1
ATOM 1542 O O . TYR B 1 64 ? 14.544 32.869 32.905 1.00 33.59 61 TYR B O 1
ATOM 1551 N N . PHE B 1 65 ? 16.115 33.287 31.351 1.00 32.93 62 PHE B N 1
ATOM 1552 C CA . PHE B 1 65 ? 15.207 33.188 30.198 1.00 33.49 62 PHE B CA 1
ATOM 1553 C C . PHE B 1 65 ? 14.497 31.829 30.129 1.00 32.99 62 PHE B C 1
ATOM 1554 O O . PHE B 1 65 ? 13.278 31.769 29.956 1.00 31.13 62 PHE B O 1
ATOM 1562 N N . LEU B 1 66 ? 15.255 30.749 30.298 1.00 32.13 63 LEU B N 1
ATOM 1563 C CA . LEU B 1 66 ? 14.697 29.397 30.215 1.00 32.89 63 LEU B CA 1
ATOM 1564 C C . LEU B 1 66 ? 13.798 29.067 31.402 1.00 32.56 63 LEU B C 1
ATOM 1565 O O . LEU B 1 66 ? 12.733 28.478 31.225 1.00 32.65 63 LEU B O 1
ATOM 1570 N N . ILE B 1 67 ? 14.225 29.440 32.605 1.00 32.39 64 ILE B N 1
ATOM 1571 C CA . ILE B 1 67 ? 13.426 29.187 33.810 1.00 33.73 64 ILE B CA 1
ATOM 1572 C C . ILE B 1 67 ? 12.120 29.988 33.799 1.00 34.35 64 ILE B C 1
ATOM 1573 O O . ILE B 1 67 ? 11.079 29.450 34.166 1.00 33.23 64 ILE B O 1
ATOM 1578 N N . ARG B 1 68 ? 12.176 31.256 33.379 1.00 35.05 65 ARG B N 1
ATOM 1579 C CA . ARG B 1 68 ? 10.965 32.066 33.164 1.00 37.10 65 ARG B CA 1
ATOM 1580 C C . ARG B 1 68 ? 9.924 31.367 32.290 1.00 37.58 65 ARG B C 1
ATOM 1581 O O . ARG B 1 68 ? 8.732 31.419 32.591 1.00 36.13 65 ARG B O 1
ATOM 1589 N N . LYS B 1 69 ? 10.382 30.731 31.212 1.00 39.88 66 LYS B N 1
ATOM 1590 C CA . LYS B 1 69 ? 9.493 29.958 30.335 1.00 42.42 66 LYS B CA 1
ATOM 1591 C C . LYS B 1 69 ? 8.844 28.785 31.067 1.00 42.31 66 LYS B C 1
ATOM 1592 O O . LYS B 1 69 ? 7.636 28.575 30.932 1.00 42.39 66 LYS B O 1
ATOM 1598 N N . ARG B 1 70 ? 9.631 28.047 31.857 1.00 40.81 67 ARG B N 1
ATOM 1599 C CA . ARG B 1 70 ? 9.113 26.901 32.618 1.00 41.01 67 ARG B CA 1
ATOM 1600 C C . ARG B 1 70 ? 8.088 27.298 33.682 1.00 42.56 67 ARG B C 1
ATOM 1601 O O . ARG B 1 70 ? 7.073 26.623 33.830 1.00 44.61 67 ARG B O 1
ATOM 1609 N N . ILE B 1 71 ? 8.345 28.384 34.415 1.00 41.13 68 ILE B N 1
ATOM 1610 C CA . ILE B 1 71 ? 7.390 28.859 35.443 1.00 43.19 68 ILE B CA 1
ATOM 1611 C C . ILE B 1 71 ? 6.273 29.766 34.901 1.00 44.69 68 ILE B C 1
ATOM 1612 O O . ILE B 1 71 ? 5.450 30.257 35.680 1.00 46.14 68 ILE B O 1
ATOM 1617 N N . GLN B 1 72 ? 6.249 29.981 33.582 1.00 47.18 69 GLN B N 1
ATOM 1618 C CA . GLN B 1 72 ? 5.170 30.699 32.886 1.00 50.26 69 GLN B CA 1
ATOM 1619 C C . GLN B 1 72 ? 5.097 32.174 33.283 1.00 50.36 69 GLN B C 1
ATOM 1620 O O . GLN B 1 72 ? 4.006 32.728 33.446 1.00 50.90 69 GLN B O 1
ATOM 1626 N N . LEU B 1 73 ? 6.264 32.804 33.416 1.00 48.96 70 LEU B N 1
ATOM 1627 C CA . LEU B 1 73 ? 6.352 34.219 33.775 1.00 49.59 70 LEU B CA 1
ATOM 1628 C C . LEU B 1 73 ? 6.559 35.095 32.552 1.00 51.28 70 LEU B C 1
ATOM 1629 O O . LEU B 1 73 ? 7.074 34.652 31.522 1.00 51.25 70 LEU B O 1
ATOM 1634 N N . ARG B 1 74 ? 6.168 36.354 32.707 1.00 54.60 71 ARG B N 1
ATOM 1635 C CA . ARG B 1 74 ? 6.347 37.381 31.698 1.00 57.54 71 ARG B CA 1
ATOM 1636 C C . ARG B 1 74 ? 7.687 38.075 32.004 1.00 57.47 71 ARG B C 1
ATOM 1637 O O . ARG B 1 74 ? 8.200 37.944 33.125 1.00 55.25 71 ARG B O 1
ATOM 1645 N N . PRO B 1 75 ? 8.272 38.795 31.019 1.00 58.61 72 PRO B N 1
ATOM 1646 C CA . PRO B 1 75 ? 9.525 39.528 31.291 1.00 58.27 72 PRO B CA 1
ATOM 1647 C C . PRO B 1 75 ? 9.411 40.593 32.397 1.00 57.51 72 PRO B C 1
ATOM 1648 O O . PRO B 1 75 ? 10.387 40.850 33.102 1.00 60.46 72 PRO B O 1
ATOM 1652 N N . GLU B 1 76 ? 8.232 41.197 32.525 1.00 56.05 73 GLU B N 1
ATOM 1653 C CA . GLU B 1 76 ? 7.930 42.164 33.591 1.00 55.69 73 GLU B CA 1
ATOM 1654 C C . GLU B 1 76 ? 7.884 41.593 35.021 1.00 52.13 73 GLU B C 1
ATOM 1655 O O . GLU B 1 76 ? 8.092 42.340 35.980 1.00 52.36 73 GLU B O 1
ATOM 1661 N N . ASP B 1 77 ? 7.593 40.298 35.166 1.00 47.97 74 ASP B N 1
ATOM 1662 C CA . ASP B 1 77 ? 7.410 39.682 36.495 1.00 45.29 74 ASP B CA 1
ATOM 1663 C C . ASP B 1 77 ? 8.737 39.476 37.194 1.00 41.76 74 ASP B C 1
ATOM 1664 O O . ASP B 1 77 ? 9.735 39.150 36.551 1.00 41.00 74 ASP B O 1
ATOM 1669 N N . ALA B 1 78 ? 8.734 39.628 38.516 1.00 39.39 75 ALA B N 1
ATOM 1670 C CA . ALA B 1 78 ? 9.959 39.570 39.301 1.00 38.49 75 ALA B CA 1
ATOM 1671 C C . ALA B 1 78 ? 10.412 38.127 39.496 1.00 35.92 75 ALA B C 1
ATOM 1672 O O . ALA B 1 78 ? 9.628 37.266 39.906 1.00 33.36 75 ALA B O 1
ATOM 1674 N N . LEU B 1 79 ? 11.683 37.888 39.184 1.00 34.18 76 LEU B N 1
ATOM 1675 C CA . LEU B 1 79 ? 12.331 36.600 39.401 1.00 32.07 76 LEU B CA 1
ATOM 1676 C C . LEU B 1 79 ? 13.781 36.845 39.780 1.00 30.92 76 LEU B C 1
ATOM 1677 O O . LEU B 1 79 ? 14.494 37.542 39.052 1.00 29.93 76 LEU B O 1
ATOM 1682 N N . PHE B 1 80 ? 14.201 36.284 40.918 1.00 28.88 77 PHE B N 1
ATOM 1683 C CA . PHE B 1 80 ? 15.581 36.356 41.394 1.00 28.35 77 PHE B CA 1
ATOM 1684 C C . PHE B 1 80 ? 16.095 34.959 41.703 1.00 28.07 77 PHE B C 1
ATOM 1685 O O . PHE B 1 80 ? 15.348 34.135 42.229 1.00 27.13 77 PHE B O 1
ATOM 1693 N N . PHE B 1 81 ? 17.360 34.708 41.364 1.00 28.17 78 PHE B N 1
ATOM 1694 C CA . PHE B 1 81 ? 18.050 33.475 41.715 1.00 28.44 78 PHE B CA 1
ATOM 1695 C C . PHE B 1 81 ? 19.035 33.745 42.833 1.00 27.83 78 PHE B C 1
ATOM 1696 O O . PHE B 1 81 ? 19.619 34.827 42.896 1.00 27.23 78 PHE B O 1
ATOM 1704 N N . PHE B 1 82 ? 19.235 32.746 43.685 1.00 27.71 79 PHE B N 1
ATOM 1705 C CA . PHE B 1 82 ? 20.219 32.798 44.760 1.00 28.20 79 PHE B CA 1
ATOM 1706 C C . PHE B 1 82 ? 21.136 31.572 44.670 1.00 30.03 79 PHE B C 1
ATOM 1707 O O . PHE B 1 82 ? 20.644 30.442 44.647 1.00 29.92 79 PHE B O 1
ATOM 1715 N N . VAL B 1 83 ? 22.446 31.814 44.601 1.00 30.89 80 VAL B N 1
ATOM 1716 C CA . VAL B 1 83 ? 23.487 30.772 44.603 1.00 32.41 80 VAL B CA 1
ATOM 1717 C C . VAL B 1 83 ? 24.451 31.077 45.738 1.00 33.44 80 VAL B C 1
ATOM 1718 O O . VAL B 1 83 ? 24.928 32.201 45.847 1.00 31.41 80 VAL B O 1
ATOM 1722 N N . ASN B 1 84 ? 24.719 30.094 46.601 1.00 36.13 81 ASN B N 1
ATOM 1723 C CA . ASN B 1 84 ? 25.490 30.336 47.829 1.00 39.23 81 ASN B CA 1
ATOM 1724 C C . ASN B 1 84 ? 24.901 31.535 48.591 1.00 38.65 81 ASN B C 1
ATOM 1725 O O . ASN B 1 84 ? 25.632 32.395 49.105 1.00 39.31 81 ASN B O 1
ATOM 1730 N N . ASN B 1 85 ? 23.566 31.585 48.613 1.00 38.33 82 ASN B N 1
ATOM 1731 C CA . ASN B 1 85 ? 22.784 32.592 49.325 1.00 38.41 82 ASN B CA 1
ATOM 1732 C C . ASN B 1 85 ? 22.893 34.050 48.817 1.00 36.99 82 ASN B C 1
ATOM 1733 O O . ASN B 1 85 ? 22.448 34.968 49.506 1.00 37.39 82 ASN B O 1
ATOM 1738 N N . VAL B 1 86 ? 23.440 34.254 47.612 1.00 35.47 83 VAL B N 1
ATOM 1739 C CA . VAL B 1 86 ? 23.552 35.587 47.005 1.00 34.00 83 VAL B CA 1
ATOM 1740 C C . VAL B 1 86 ? 23.044 35.585 45.559 1.00 32.71 83 VAL B C 1
ATOM 1741 O O . VAL B 1 86 ? 22.993 34.540 44.901 1.00 29.44 83 VAL B O 1
ATOM 1745 N N . ILE B 1 87 ? 22.665 36.763 45.070 1.00 31.54 84 ILE B N 1
ATOM 1746 C CA . ILE B 1 87 ? 22.128 36.893 43.717 1.00 31.82 84 ILE B CA 1
ATOM 1747 C C . ILE B 1 87 ? 23.304 37.073 42.760 1.00 33.12 84 ILE B C 1
ATOM 1748 O O . ILE B 1 87 ? 24.124 37.963 42.970 1.00 32.67 84 ILE B O 1
ATOM 1753 N N . PRO B 1 88 ? 23.400 36.226 41.710 1.00 33.80 85 PRO B N 1
ATOM 1754 C CA . PRO B 1 88 ? 24.510 36.327 40.771 1.00 35.01 85 PRO B CA 1
ATOM 1755 C C . PRO B 1 88 ? 24.290 37.407 39.708 1.00 36.77 85 PRO B C 1
ATOM 1756 O O . PRO B 1 88 ? 23.157 37.810 39.458 1.00 35.41 85 PRO B O 1
ATOM 1760 N N . GLN B 1 89 ? 25.377 37.864 39.098 1.00 39.35 86 GLN B N 1
ATOM 1761 C CA . GLN B 1 89 ? 25.289 38.808 37.976 1.00 42.19 86 GLN B CA 1
ATOM 1762 C C . GLN B 1 89 ? 24.931 38.058 36.691 1.00 41.39 86 GLN B C 1
ATOM 1763 O O . GLN B 1 89 ? 25.253 36.874 36.536 1.00 40.34 86 GLN B O 1
ATOM 1769 N N . THR B 1 90 ? 24.264 38.759 35.779 1.00 41.82 87 THR B N 1
ATOM 1770 C CA . THR B 1 90 ? 23.664 38.137 34.591 1.00 42.64 87 THR B CA 1
ATOM 1771 C C . THR B 1 90 ? 24.686 37.594 33.580 1.00 41.40 87 THR B C 1
ATOM 1772 O O . THR B 1 90 ? 24.387 36.654 32.835 1.00 38.38 87 THR B O 1
ATOM 1776 N N . MET B 1 91 ? 25.881 38.183 33.557 1.00 41.59 88 MET B N 1
ATOM 1777 C CA . MET B 1 91 ? 26.929 37.781 32.614 1.00 44.29 88 MET B CA 1
ATOM 1778 C C . MET B 1 91 ? 27.756 36.564 33.051 1.00 42.37 88 MET B C 1
ATOM 1779 O O . MET B 1 91 ? 28.447 35.972 32.222 1.00 40.87 88 MET B O 1
ATOM 1784 N N . THR B 1 92 ? 27.692 36.188 34.328 1.00 39.64 89 THR B N 1
ATOM 1785 C CA . THR B 1 92 ? 28.394 34.999 34.821 1.00 40.55 89 THR B CA 1
ATOM 1786 C C . THR B 1 92 ? 27.824 33.742 34.159 1.00 39.14 89 THR B C 1
ATOM 1787 O O . THR B 1 92 ? 26.614 33.664 33.923 1.00 38.82 89 THR B O 1
ATOM 1791 N N . THR B 1 93 ? 28.695 32.786 33.836 1.00 37.07 90 THR B N 1
ATOM 1792 C CA . THR B 1 93 ? 28.257 31.501 33.284 1.00 37.05 90 THR B CA 1
ATOM 1793 C C . THR B 1 93 ? 27.922 30.527 34.408 1.00 35.20 90 THR B C 1
ATOM 1794 O O . THR B 1 93 ? 28.419 30.649 35.535 1.00 34.45 90 THR B O 1
ATOM 1798 N N . MET B 1 94 ? 27.065 29.562 34.091 1.00 34.09 91 MET B N 1
ATOM 1799 C CA . MET B 1 94 ? 26.688 28.529 35.045 1.00 34.56 91 MET B CA 1
ATOM 1800 C C . MET B 1 94 ? 27.913 27.694 35.440 1.00 32.54 91 MET B C 1
ATOM 1801 O O . MET B 1 94 ? 28.030 27.273 36.590 1.00 31.83 91 MET B O 1
ATOM 1806 N N . GLY B 1 95 ? 28.825 27.483 34.489 1.00 32.44 92 GLY B N 1
ATOM 1807 C CA . GLY B 1 95 ? 30.093 26.785 34.738 1.00 33.11 92 GLY B CA 1
ATOM 1808 C C . GLY B 1 95 ? 30.960 27.482 35.768 1.00 33.59 92 GLY B C 1
ATOM 1809 O O . GLY B 1 95 ? 31.510 26.828 36.664 1.00 33.76 92 GLY B O 1
ATOM 1810 N N . GLN B 1 96 ? 31.071 28.807 35.641 1.00 34.96 93 GLN B N 1
ATOM 1811 C CA . GLN B 1 96 ? 31.774 29.647 36.624 1.00 36.38 93 GLN B CA 1
ATOM 1812 C C . GLN B 1 96 ? 31.145 29.540 38.018 1.00 35.15 93 GLN B C 1
ATOM 1813 O O . GLN B 1 96 ? 31.859 29.344 39.012 1.00 32.99 93 GLN B O 1
ATOM 1819 N N . LEU B 1 97 ? 29.818 29.661 38.088 1.00 32.18 94 LEU B N 1
ATOM 1820 C CA . LEU B 1 97 ? 29.099 29.489 39.354 1.00 32.16 94 LEU B CA 1
ATOM 1821 C C . LEU B 1 97 ? 29.329 28.108 39.949 1.00 30.25 94 LEU B C 1
ATOM 1822 O O . LEU B 1 97 ? 29.557 27.977 41.159 1.00 28.98 94 LEU B O 1
ATOM 1827 N N . TYR B 1 98 ? 29.270 27.087 39.097 1.00 29.50 95 TYR B N 1
ATOM 1828 C CA . TYR B 1 98 ? 29.504 25.713 39.532 1.00 30.07 95 TYR B CA 1
ATOM 1829 C C . TYR B 1 98 ? 30.883 25.542 40.158 1.00 31.53 95 TYR B C 1
ATOM 1830 O O . TYR B 1 98 ? 31.011 24.985 41.243 1.00 31.94 95 TYR B O 1
ATOM 1839 N N . GLN B 1 99 ? 31.918 25.989 39.458 1.00 33.87 96 GLN B N 1
ATOM 1840 C CA . GLN B 1 99 ? 33.278 25.789 39.952 1.00 35.95 96 GLN B CA 1
ATOM 1841 C C . GLN B 1 99 ? 33.519 26.491 41.286 1.00 35.12 96 GLN B C 1
ATOM 1842 O O . GLN B 1 99 ? 34.200 25.939 42.152 1.00 33.79 96 GLN B O 1
ATOM 1848 N N . ASP B 1 100 ? 32.935 27.676 41.458 1.00 33.23 97 ASP B N 1
ATOM 1849 C CA . ASP B 1 100 ? 33.083 28.453 42.692 1.00 34.51 97 ASP B CA 1
ATOM 1850 C C . ASP B 1 100 ? 32.211 27.987 43.850 1.00 33.96 97 ASP B C 1
ATOM 1851 O O . ASP B 1 100 ? 32.615 28.110 45.011 1.00 32.37 97 ASP B O 1
ATOM 1856 N N . HIS B 1 101 ? 31.010 27.496 43.545 1.00 30.63 98 HIS B N 1
ATOM 1857 C CA . HIS B 1 101 ? 29.979 27.304 44.567 1.00 31.23 98 HIS B CA 1
ATOM 1858 C C . HIS B 1 101 ? 29.309 25.950 44.641 1.00 29.50 98 HIS B C 1
ATOM 1859 O O . HIS B 1 101 ? 28.400 25.783 45.447 1.00 27.83 98 HIS B O 1
ATOM 1866 N N . HIS B 1 102 ? 29.768 24.964 43.867 1.00 28.82 99 HIS B N 1
ATOM 1867 C CA . HIS B 1 102 ? 29.238 23.609 44.027 1.00 28.39 99 HIS B CA 1
ATOM 1868 C C . HIS B 1 102 ? 29.430 23.153 45.471 1.00 28.83 99 HIS B C 1
ATOM 1869 O O . HIS B 1 102 ? 30.430 23.485 46.115 1.00 28.08 99 HIS B O 1
ATOM 1876 N N . GLU B 1 103 ? 28.459 22.415 45.986 1.00 28.33 100 GLU B N 1
ATOM 1877 C CA . GLU B 1 103 ? 28.618 21.775 47.289 1.00 31.22 100 GLU B CA 1
ATOM 1878 C C . GLU B 1 103 ? 29.484 20.528 47.157 1.00 30.78 100 GLU B C 1
ATOM 1879 O O . GLU B 1 103 ? 29.801 20.100 46.037 1.00 28.64 100 GLU B O 1
ATOM 1885 N N . GLU B 1 104 ? 29.852 19.928 48.289 1.00 30.06 101 GLU B N 1
ATOM 1886 C CA . GLU B 1 104 ? 30.726 18.746 48.271 1.00 32.56 101 GLU B CA 1
ATOM 1887 C C . GLU B 1 104 ? 30.101 17.529 47.582 1.00 30.31 101 GLU B C 1
ATOM 1888 O O . GLU B 1 104 ? 30.827 16.622 47.183 1.00 30.72 101 GLU B O 1
ATOM 1894 N N . ASP B 1 105 ? 28.771 17.508 47.450 1.00 28.92 102 ASP B N 1
ATOM 1895 C CA . ASP B 1 105 ? 28.073 16.471 46.670 1.00 29.06 102 ASP B CA 1
ATOM 1896 C C . ASP B 1 105 ? 28.158 16.667 45.146 1.00 28.75 102 ASP B C 1
ATOM 1897 O O . ASP B 1 105 ? 27.571 15.891 44.403 1.00 28.85 102 ASP B O 1
ATOM 1902 N N . LEU B 1 106 ? 28.873 17.705 44.702 1.00 27.51 103 LEU B N 1
ATOM 1903 C CA . LEU B 1 106 ? 29.097 18.016 43.288 1.00 28.07 103 LEU B CA 1
ATOM 1904 C C . LEU B 1 106 ? 27.865 18.567 42.555 1.00 28.22 103 LEU B C 1
ATOM 1905 O O . LEU B 1 106 ? 27.851 18.599 41.3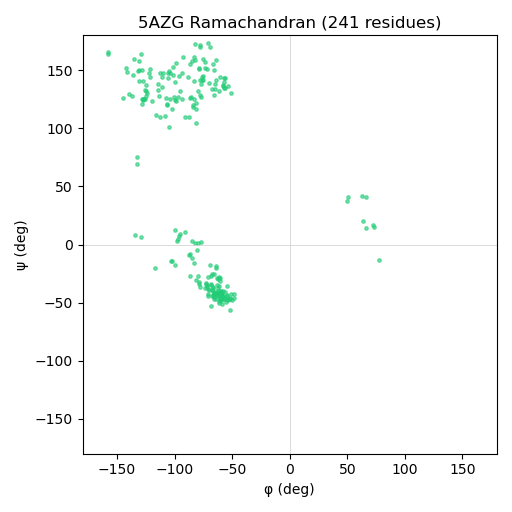25 1.00 28.89 103 LEU B O 1
ATOM 1910 N N . PHE B 1 107 ? 26.853 19.029 43.298 1.00 26.32 104 PHE B N 1
ATOM 1911 C CA . PHE B 1 107 ? 25.718 19.744 42.715 1.00 26.57 104 PHE B CA 1
ATOM 1912 C C . PHE B 1 107 ? 25.839 21.238 42.999 1.00 26.39 104 PHE B C 1
ATOM 1913 O O . PHE B 1 107 ? 26.387 21.640 44.040 1.00 25.86 104 PHE B O 1
ATOM 1921 N N . LEU B 1 108 ? 25.322 22.044 42.074 1.00 25.82 105 LEU B N 1
ATOM 1922 C CA . LEU B 1 108 ? 25.089 23.473 42.316 1.00 26.59 105 LEU B CA 1
ATOM 1923 C C . LEU B 1 108 ? 23.642 23.653 42.741 1.00 26.54 105 LEU B C 1
ATOM 1924 O O . LEU B 1 108 ? 22.734 23.131 42.081 1.00 27.59 105 LEU B O 1
ATOM 1929 N N . TYR B 1 109 ? 23.428 24.403 43.823 1.00 26.42 106 TYR B N 1
ATOM 1930 C CA . TYR B 1 109 ? 22.089 24.630 44.372 1.00 27.01 106 TYR B CA 1
ATOM 1931 C C . TYR B 1 109 ? 21.641 26.063 44.074 1.00 27.00 106 TYR B C 1
ATOM 1932 O O . TYR B 1 109 ? 22.347 27.027 44.393 1.00 27.75 106 TYR B O 1
ATOM 1941 N N . ILE B 1 110 ? 20.472 26.194 43.453 1.00 26.74 107 ILE B N 1
ATOM 1942 C CA . ILE B 1 110 ? 19.919 27.505 43.070 1.00 27.19 107 ILE B CA 1
ATOM 1943 C C . ILE B 1 110 ? 18.489 27.636 43.572 1.00 27.58 107 ILE B C 1
ATOM 1944 O O . ILE B 1 110 ? 17.630 26.822 43.229 1.00 27.74 107 ILE B O 1
ATOM 1949 N N . ALA B 1 111 ? 18.240 28.653 44.397 1.00 27.27 108 ALA B N 1
ATOM 1950 C CA . ALA B 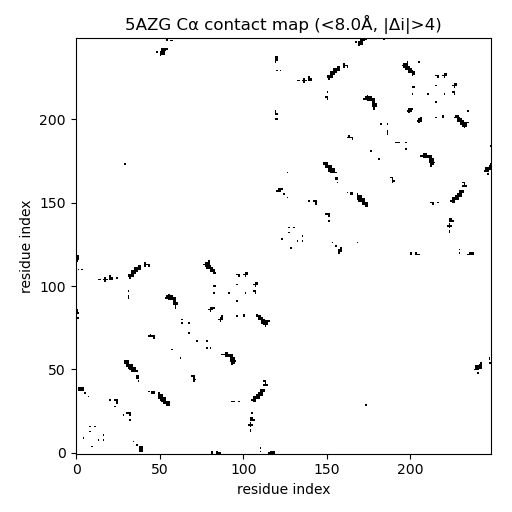1 111 ? 16.888 28.976 44.838 1.00 27.85 108 ALA B CA 1
ATOM 1951 C C . ALA B 1 111 ? 16.342 30.068 43.938 1.00 27.56 108 ALA B C 1
ATOM 1952 O O . ALA B 1 111 ? 17.104 30.918 43.478 1.00 28.52 108 ALA B O 1
ATOM 1954 N N . TYR B 1 112 ? 15.039 30.031 43.662 1.00 28.42 109 TYR B N 1
ATOM 1955 C CA . TYR B 1 112 ? 14.369 31.144 42.986 1.00 28.56 109 TYR B CA 1
ATOM 1956 C C . TYR B 1 112 ? 13.221 31.727 43.797 1.00 28.86 109 TYR B C 1
ATOM 1957 O O . TYR B 1 112 ? 12.580 31.037 44.593 1.00 28.20 109 TYR B O 1
ATOM 1966 N N . SER B 1 113 ? 12.985 33.019 43.584 1.00 28.79 110 SER B N 1
ATOM 1967 C CA . SER B 1 113 ? 11.929 33.737 44.279 1.00 30.15 110 SER B CA 1
ATOM 1968 C C . SER B 1 113 ? 11.515 34.977 43.519 1.00 30.33 110 SER B C 1
ATOM 1969 O O . SER B 1 113 ? 12.213 35.435 42.612 1.00 29.59 110 SER B O 1
ATOM 1972 N N . ASP B 1 114 ? 10.356 35.506 43.893 1.00 31.24 111 ASP B N 1
ATOM 1973 C CA . ASP B 1 114 ? 9.897 36.798 43.385 1.00 33.59 111 ASP B CA 1
ATOM 1974 C C . ASP B 1 114 ? 10.434 37.969 44.227 1.00 34.14 111 ASP B C 1
ATOM 1975 O O . ASP B 1 114 ? 10.266 39.123 43.837 1.00 35.47 111 ASP B O 1
ATOM 1980 N N . GLU B 1 115 ? 11.074 37.667 45.360 1.00 35.05 112 GLU B N 1
ATOM 1981 C CA . GLU B 1 115 ? 11.671 38.678 46.237 1.00 37.73 112 GLU B CA 1
ATOM 1982 C C . GLU B 1 115 ? 13.197 38.600 46.264 1.00 35.54 112 GLU B C 1
ATOM 1983 O O . GLU B 1 115 ? 13.779 37.513 46.160 1.00 34.17 112 GLU B O 1
ATOM 1989 N N . SER B 1 116 ? 13.835 39.759 46.433 1.00 33.89 113 SER B N 1
ATOM 1990 C CA . SER B 1 116 ? 15.300 39.874 46.402 1.00 34.73 113 SER B CA 1
ATOM 1991 C C . SER B 1 116 ? 15.966 39.936 47.784 1.00 36.26 113 SER B C 1
ATOM 1992 O O . SER B 1 116 ? 17.173 39.709 47.889 1.00 37.59 113 SER B O 1
ATOM 1995 N N . VAL B 1 117 ? 15.206 40.239 48.838 1.00 35.92 114 VAL B N 1
ATOM 1996 C CA . VAL B 1 117 ? 15.788 40.413 50.178 1.00 38.02 114 VAL B CA 1
ATOM 1997 C C . VAL B 1 117 ? 15.122 39.517 51.206 1.00 39.12 114 VAL B C 1
ATOM 1998 O O . VAL B 1 117 ? 13.893 39.449 51.285 1.00 40.17 114 VAL B O 1
ATOM 2002 N N . TYR B 1 118 ? 15.953 38.830 51.984 1.00 39.99 115 TYR B N 1
ATOM 2003 C CA . TYR B 1 118 ? 15.509 37.869 52.988 1.00 40.98 115 TYR B CA 1
ATOM 2004 C C . TYR B 1 118 ? 16.304 38.077 54.271 1.00 44.02 115 TYR B C 1
ATOM 2005 O O . TYR B 1 118 ? 17.490 38.417 54.224 1.00 42.77 115 TYR B O 1
ATOM 2014 N N . GLY B 1 119 ? 15.651 37.852 55.409 1.00 47.36 116 GLY B N 1
ATOM 2015 C CA . GLY B 1 119 ? 16.280 38.015 56.719 1.00 49.83 116 GLY B CA 1
ATOM 2016 C C . GLY B 1 119 ? 17.247 36.891 57.015 1.00 50.90 116 GLY B C 1
ATOM 2017 O O . GLY B 1 119 ? 16.957 35.731 56.711 1.00 53.94 116 GLY B O 1
ATOM 2019 N N . ASP C 2 6 ? 7.519 30.915 15.231 1.00 48.58 357 ASP C N 1
ATOM 2020 C CA . ASP C 2 6 ? 8.566 30.959 16.288 1.00 48.63 357 ASP C CA 1
ATOM 2021 C C . ASP C 2 6 ? 8.865 29.536 16.767 1.00 44.67 357 ASP C C 1
ATOM 2022 O O . ASP C 2 6 ? 8.006 28.662 16.693 1.00 45.17 357 ASP C O 1
ATOM 2027 N N . PHE C 2 7 ? 10.076 29.323 17.273 1.00 41.30 358 PHE C N 1
ATOM 2028 C CA . PHE C 2 7 ? 10.516 27.999 17.730 1.00 40.31 358 PHE C CA 1
ATOM 2029 C C . PHE C 2 7 ? 9.915 27.624 19.080 1.00 39.83 358 PHE C C 1
ATOM 2030 O O . PHE C 2 7 ? 9.752 28.473 19.959 1.00 39.50 358 PHE C O 1
ATOM 2038 N N . THR C 2 8 ? 9.610 26.340 19.237 1.00 38.20 359 THR C N 1
ATOM 2039 C CA . THR C 2 8 ? 9.148 25.789 20.503 1.00 37.98 359 THR C CA 1
ATOM 2040 C C . THR C 2 8 ? 10.337 25.168 21.230 1.00 37.81 359 THR C C 1
ATOM 2041 O O . THR C 2 8 ? 11.044 24.336 20.666 1.00 34.71 359 THR C O 1
ATOM 2045 N N . PHE C 2 9 ? 10.547 25.573 22.481 1.00 36.06 360 PHE C N 1
ATOM 2046 C CA . PHE C 2 9 ? 11.627 25.034 23.311 1.00 36.53 360 PHE C CA 1
ATOM 2047 C C . PHE C 2 9 ? 11.144 23.758 23.988 1.00 38.21 360 PHE C C 1
ATOM 2048 O O . PHE C 2 9 ? 10.088 23.764 24.628 1.00 38.78 360 PHE C O 1
ATOM 2056 N N . LEU C 2 10 ? 11.906 22.672 23.842 1.00 38.90 361 LEU C N 1
ATOM 2057 C CA . LEU C 2 10 ? 11.631 21.413 24.547 1.00 41.98 361 LEU C CA 1
ATOM 2058 C C . LEU C 2 10 ? 12.638 21.198 25.681 1.00 43.68 361 LEU C C 1
ATOM 2059 O O . LEU C 2 10 ? 12.555 20.232 26.444 1.00 46.43 361 LEU C O 1
ATOM 2065 N N . THR D 2 5 ? 13.316 10.692 39.113 1.00 53.55 356 THR D N 1
ATOM 2066 C CA . THR D 2 5 ? 14.790 10.653 39.368 1.00 53.40 356 THR D CA 1
ATOM 2067 C C . THR D 2 5 ? 15.653 11.206 38.220 1.00 51.80 356 THR D C 1
ATOM 2068 O O . THR D 2 5 ? 16.777 11.651 38.464 1.00 51.04 356 THR D O 1
ATOM 2072 N N . ASP D 2 6 ? 15.149 11.162 36.983 1.00 48.76 357 ASP D N 1
ATOM 2073 C CA . ASP D 2 6 ? 15.901 11.656 35.823 1.00 47.08 357 ASP D CA 1
ATOM 2074 C C . ASP D 2 6 ? 16.136 13.165 35.875 1.00 41.95 357 ASP D C 1
ATOM 2075 O O . ASP D 2 6 ? 15.333 13.914 36.429 1.00 41.16 357 ASP D O 1
ATOM 2080 N N . PHE D 2 7 ? 17.250 13.579 35.281 1.00 37.29 358 PHE D N 1
ATOM 2081 C CA . PHE D 2 7 ? 17.559 14.988 35.063 1.00 34.18 358 PHE D CA 1
ATOM 2082 C C . PHE D 2 7 ? 16.789 15.525 33.868 1.00 34.12 358 PHE D C 1
ATOM 2083 O O . PHE D 2 7 ? 16.493 14.791 32.918 1.00 32.62 358 PHE D O 1
ATOM 2091 N N . THR D 2 8 ? 16.503 16.820 33.913 1.00 31.91 359 THR D N 1
ATOM 2092 C CA . THR D 2 8 ? 15.922 17.543 32.794 1.00 31.56 359 THR D CA 1
ATOM 2093 C C . THR D 2 8 ? 17.023 18.371 32.137 1.00 30.03 359 THR D C 1
ATOM 2094 O O . THR D 2 8 ? 17.688 19.151 32.808 1.00 26.83 359 THR D O 1
ATOM 2098 N N . PHE D 2 9 ? 17.225 18.193 30.830 1.00 30.07 360 PHE D N 1
ATOM 2099 C CA . PHE D 2 9 ? 18.223 18.974 30.085 1.00 29.47 360 PHE D CA 1
ATOM 2100 C C . PHE D 2 9 ? 17.704 20.379 29.791 1.00 31.86 360 PHE D C 1
ATOM 2101 O O . PHE D 2 9 ? 16.536 20.553 29.418 1.00 31.16 360 PHE D O 1
ATOM 2109 N N . LEU D 2 10 ? 18.577 21.373 29.950 1.00 32.50 361 LEU D N 1
ATOM 2110 C CA . LEU D 2 10 ? 18.301 22.753 29.539 1.00 35.60 361 LEU D CA 1
ATOM 2111 C C . LEU D 2 10 ? 19.197 23.130 28.373 1.00 35.49 361 LEU D C 1
ATOM 2112 O O . LEU D 2 10 ? 18.985 24.162 27.743 1.00 35.49 361 LEU D O 1
#

Secondary structure (DSSP, 8-state):
-PPP--HHHHHS-HHHHHHHHHHHHHH-TTEEEEEEEEPTT--SPPPS--EEEEETT-BHHHHHHHHHHHTT--SSS--EEEBTTBPPPTT-BHHHHHHHH--TTSPEEEEEES-S---/------HHHHHS-HHHHHHHHHHHHHH-TTEEEEEEEE-TT--S---S--EEEEETT-BHHHHHHHHHHHTT--TTS--EEEETTBPPPTTSBHHHHHHHH--TTS-EEEEEES-S---/-PEE-/-PPEE-

GO terms:
  GO:0005515 protein binding (F, IPI)
  GO:0000421 autophagosome membrane (C, IDA)
  GO:0005737 cytoplasm (C, IDA)
  GO:0005741 mitochondrial outer membrane (C, IDA)
  GO:0005776 autophagosome (C, IDA)
  GO:0050830 defense response to Gram-positive bacterium (P, IEP)
  GO:0040024 dauer larval development (P, IGI)
  GO:0012501 programmed cell death (P, IGI)
  GO:0006914 autophagy (P, IGI)
  GO:0070266 necroptotic process (P, IGI)
  GO:0008340 determination of adult lifespan (P, IGI)
  GO:0005634 nucleus (C, HDA)
  GO:0043005 neuron projection (C, IDA)
  GO:0043025 neuronal cell body (C, IDA)
  GO:0000407 phagophore assembly site (C, EXP)
  GO:0005737 cytoplasm (C, EXP)
  GO:0001778 plasma membrane repair (P, IMP)
  GO:0009408 response to heat (P, IMP)
  GO:0016236 macroautophagy (P, IMP)
  GO:2000786 positive regulation of autophagosome assembly (P, IMP)

InterPro domains:
  IPR004241 Autophagy protein Atg8 ubiquitin-like [PF02991] (13-116)
  IPR004241 Autophagy protein Atg8 ubiquitin-like [PTHR10969] (2-117)
  IPR029071 Ubiquitin-like domain superfamily [SSF54236] (1-116)

CATH classification: 3.10.20.90

Solvent-accessible surface area: 14145 Å² total; per-residue (Å²): 36,5,152,34,151,40,39,10,70,125,128,40,101,93,141,104,25,91,34,44,0,55,126,14,56,202,126,52,70,49,12,7,0,0,0,1,20,40,0,57,202,12,199,19,78,90,23,127,103,56,41,1,1,0,0,24,21,14,18,3,14,61,2,27,144,44,0,57,151,100,3,133,30,151,133,134,62,43,11,62,2,8,3,92,91,91,80,15,113,70,133,32,22,0,19,95,13,20,138,95,66,74,68,138,0,32,0,1,17,2,2,0,0,53,97,43,127,63,116,35,6,149,41,164,36,33,19,67,128,140,25,106,80,129,134,24,88,64,41,0,42,96,8,76,162,124,35,97,88,4,3,0,0,0,0,10,32,0,81,200,15,177,16,97,85,9,111,99,55,29,0,2,0,7,34,98,20,27,1,28,76,1,29,80,15,0,48,97,85,4,133,31,132,127,158,30,50,9,65,2,8,2,83,96,93,73,18,135,76,142,25,32,1,12,102,15,13,142,107,66,72,63,142,1,33,0,0,13,1,3,0,0,37,97,46,121,75,115,165,24,28,45,39,163,123,24,28,14,8

B-factor: mean 38.17, std 9.83, range [25.22, 139.47]

Foldseek 3Di:
DADDDQPVCVVDPLVRLLVVLVVVCVVPVQWAWEFEAEHPPFPFATQPDGTDTHGQQQFQLNVCVVVCVRRVHDPPQAKFKAWVHAGDDRNHTNNNSQVVGQDPSSHTYMYMHSDHDDD/DADDDQPVCVVDPLVRLLVVLVVVCVVCVQWAWEFEFERDPAPFATQPDGIDTGGQFAFQQNVCVVVCVRSVHDPPQAKFKAWPRATDDRGHGNNNSQVVGPDSSRYTYMYMHSDHDDD/DDDDD/DDDDDD

Organism: Caenorhabditis elegans (NCBI:txid6239)

Sequence (249 aa):
GPHMKWAYKEENNFEKRRAEGDKIRRKYPDRIPVIVEKAPKSKLHDLDKKKYLVPSDLTVGQFYFLIRKRIQLRPEDALFFFVNNVIPQTMTTMGQLYQDHHEEDLFLYIAYSDESVYGGPHMKWAYKEENNFEKRRAEGDKIRRKYPDRIPVIVEKAPKSKLHDLDKKKYLVPSDLTVGQFYFLIRKRIQLRPEDALFFFVNNVIPQTMTTMGQLYQDHHEEDLFLYIAYSDESVYGDFTFLTDFTFL

Radius of gyration: 20.13 Å; Cα contacts (8 Å, |Δi|>4): 433; chains: 4; bounding box: 37×42×58 Å

Nearest PDB structures (foldseek):
  5azg-assembly2_B  TM=1.008E+00  e=5.911E-27  Caenorhabditis elegans
  6hok-assembly1_A  TM=9.708E-01  e=1.022E-20  Homo sapiens
  5dps-assembly2_B  TM=9.740E-01  e=2.102E-20  Homo sapiens
  6hb9-assembly1_A  TM=9.624E-01  e=1.244E-20  Homo sapiens
  4xc2-assembly2_B  TM=9.604E-01  e=1.617E-20  Homo sapiens